Protein AF-A0A6V7LSP2-F1 (afdb_monomer_lite)

Sequence (225 aa):
YGQERATLITKLYNNHRQPIDVILLENIPWYLSVYLHTMKIEQNGHEIEPLTVRYSPGRERLSPYYLELILRLPANSVTKFSIEMDYLFLKWQEYPPDANHGFYMGPATITAMLPIARNYTGLPIDGSTITSSFNASRNGYLVQMRTETILISLPTPDFSMPYNVICLACTAVALAFGPLHNISTKRLVLKHIKEDWRERFVSAIKKTIFRQKDAVEKKEEEKVD

Organism: NCBI:txid1563983

Secondary structure (DSSP, 8-state):
----EEEEEEEEEE-SSS-EEEEEEEEE-TTEEE-GGG-EEEETTEE---SEEEEE--BTTTB-EEEEEEEEE-TTEEEEEEEEEEEPPPPGGGS-S-GGG-EEEPPPEEEEEES--TT--S--TT--SGGGGTT---S-EEEEEE-PPEEE------SHHHHHHHHHHHHHHHHHHHHHHHHHHS---------THHHHHHHHHHHHHHHHHHHHHHHHHTT--

InterPro domains:
  IPR007245 GPI transamidase component PIG-T [PF04113] (1-198)
  IPR007245 GPI transamidase component PIG-T [PTHR12959] (1-220)

Radius of gyration: 43.53 Å; chains: 1; bounding box: 109×60×112 Å

Foldseek 3Di:
DDCQKDKDKDKDFAQAQAKWKKKKKFFAALQKAWDPVQKFKDKPRDTDDFPDWDWDPADVVPGTIIIITTHTGGHRIMIMIMTMIGGHDDDPVPADPDLQQADKGFWIKMKTWDQFPDPDDDAAPPGDDSVCSPRVHDRTDIDIDTDDIDGDRHPDDPPVVVVVVVVVVVVVCVVVVVVVVCVVPDDDDDDPDPPPVVVVVVVVVVVVVVVVVVVVVVVVVVVPD

Structure (mmCIF, N/CA/C/O backbone):
data_AF-A0A6V7LSP2-F1
#
_entry.id   AF-A0A6V7LSP2-F1
#
loop_
_atom_site.group_PDB
_atom_site.id
_atom_site.type_symbol
_atom_site.label_atom_id
_atom_site.label_alt_id
_atom_site.label_comp_id
_atom_site.label_asym_id
_atom_site.label_entity_id
_atom_site.label_seq_id
_atom_site.pdbx_PDB_ins_code
_atom_site.Cartn_x
_atom_site.Cartn_y
_atom_site.Cartn_z
_atom_site.occupancy
_atom_site.B_iso_or_equiv
_atom_site.auth_seq_id
_atom_site.auth_comp_id
_atom_site.auth_asym_id
_atom_site.auth_atom_id
_atom_site.pdbx_PDB_model_num
ATOM 1 N N . TYR A 1 1 ? 20.298 9.417 2.413 1.00 39.69 1 TYR A N 1
ATOM 2 C CA . TYR A 1 1 ? 19.363 8.685 3.284 1.00 39.69 1 TYR A CA 1
ATOM 3 C C . TYR A 1 1 ? 18.055 8.539 2.526 1.00 39.69 1 TYR A C 1
ATOM 5 O O . TYR A 1 1 ? 17.230 9.439 2.574 1.00 39.69 1 TYR A O 1
ATOM 13 N N . GLY A 1 2 ? 17.949 7.494 1.699 1.00 48.94 2 GLY A N 1
ATOM 14 C CA . GLY A 1 2 ? 16.754 7.220 0.899 1.00 48.94 2 GLY A CA 1
ATOM 15 C C . GLY A 1 2 ? 15.696 6.556 1.771 1.00 48.94 2 GLY A C 1
ATOM 16 O O . GLY A 1 2 ? 16.014 5.654 2.543 1.00 48.94 2 GLY A O 1
ATOM 17 N N . GLN A 1 3 ? 14.462 7.039 1.699 1.00 57.22 3 GLN A N 1
ATOM 18 C CA . GLN A 1 3 ? 13.328 6.488 2.435 1.00 57.22 3 GLN A CA 1
ATOM 19 C C . GLN A 1 3 ? 12.856 5.210 1.716 1.00 57.22 3 GLN A C 1
ATOM 21 O O . GLN A 1 3 ? 11.865 5.220 0.998 1.00 57.22 3 GLN A O 1
ATOM 26 N N . GLU A 1 4 ? 13.631 4.127 1.831 1.00 64.69 4 GLU A N 1
ATOM 27 C CA . GLU A 1 4 ? 13.313 2.830 1.202 1.00 64.69 4 GLU A CA 1
ATOM 28 C C . GLU A 1 4 ? 12.155 2.110 1.905 1.00 64.69 4 GLU A C 1
ATOM 30 O O . GLU A 1 4 ? 11.459 1.314 1.278 1.00 64.69 4 GLU A O 1
ATOM 35 N N . ARG A 1 5 ? 11.923 2.433 3.186 1.00 78.81 5 ARG A N 1
ATOM 36 C CA . ARG A 1 5 ? 10.893 1.820 4.029 1.00 78.81 5 ARG A CA 1
ATOM 37 C C . ARG A 1 5 ? 9.798 2.809 4.394 1.00 78.81 5 ARG A C 1
ATOM 39 O O . ARG A 1 5 ? 10.073 3.926 4.842 1.00 78.81 5 ARG A O 1
ATOM 46 N N . ALA A 1 6 ? 8.562 2.357 4.261 1.00 87.62 6 ALA A N 1
ATOM 47 C CA . ALA A 1 6 ? 7.351 3.030 4.690 1.00 87.62 6 ALA A CA 1
ATOM 48 C C . ALA A 1 6 ? 6.617 2.185 5.738 1.00 87.62 6 ALA A C 1
ATOM 50 O O . ALA A 1 6 ? 6.805 0.975 5.849 1.00 87.62 6 ALA A O 1
ATOM 51 N N . THR A 1 7 ? 5.756 2.820 6.524 1.00 91.62 7 THR A N 1
ATOM 52 C CA . THR A 1 7 ? 4.901 2.121 7.487 1.00 91.62 7 THR A CA 1
ATOM 53 C C . THR A 1 7 ? 3.481 2.622 7.313 1.00 91.62 7 THR A C 1
ATOM 55 O O . THR A 1 7 ? 3.228 3.818 7.451 1.00 91.62 7 THR A O 1
ATOM 58 N N . LEU A 1 8 ? 2.551 1.715 7.024 1.00 93.00 8 LEU A N 1
ATOM 59 C CA . LEU A 1 8 ? 1.127 2.027 7.038 1.00 93.00 8 LEU A CA 1
ATOM 60 C C . LEU A 1 8 ? 0.630 1.936 8.475 1.00 93.00 8 LEU A C 1
ATOM 62 O O . LEU A 1 8 ? 0.911 0.953 9.161 1.00 93.00 8 LEU A O 1
ATOM 66 N N . ILE A 1 9 ? -0.098 2.955 8.926 1.00 94.25 9 ILE A N 1
ATOM 67 C CA . ILE A 1 9 ? -0.634 3.027 10.284 1.00 94.25 9 ILE A CA 1
ATOM 68 C C . ILE A 1 9 ? -2.115 3.385 10.211 1.00 94.25 9 ILE A C 1
ATOM 70 O O . ILE A 1 9 ? -2.467 4.461 9.734 1.00 94.25 9 ILE A O 1
ATOM 74 N N . THR A 1 10 ? -2.963 2.534 10.783 1.00 94.25 10 THR A N 1
ATOM 75 C CA . THR A 1 10 ? -4.409 2.762 10.887 1.00 94.25 10 THR A CA 1
ATOM 76 C C . THR A 1 10 ? -4.799 2.790 12.364 1.00 94.25 10 THR A C 1
ATOM 78 O O . THR A 1 10 ? -4.555 1.835 13.101 1.00 94.25 10 THR A O 1
ATOM 81 N N . LYS A 1 11 ? -5.390 3.897 12.832 1.00 94.69 11 LYS A N 1
ATOM 82 C CA . LYS A 1 11 ? -5.854 4.053 14.222 1.00 94.69 11 LYS A CA 1
ATOM 83 C C . LYS A 1 11 ? -7.374 3.987 14.287 1.00 94.69 11 LYS A C 1
ATOM 85 O O . LYS A 1 11 ? -8.063 4.790 13.667 1.00 94.69 11 LYS A O 1
ATOM 90 N N . LEU A 1 12 ? -7.882 3.050 15.075 1.00 94.31 12 LEU A N 1
ATOM 91 C CA . LEU A 1 12 ? -9.301 2.818 15.297 1.00 94.31 12 LEU A CA 1
ATOM 92 C C . LEU A 1 12 ? -9.670 3.263 16.710 1.00 94.31 12 LEU A C 1
ATOM 94 O O . LEU A 1 12 ? -9.063 2.824 17.687 1.00 94.31 12 LEU A O 1
ATOM 98 N N . TYR A 1 13 ? -10.677 4.125 16.808 1.00 94.12 13 TYR A N 1
ATOM 99 C CA . TYR A 1 13 ? -11.147 4.696 18.066 1.00 94.12 13 TYR A CA 1
ATOM 100 C C . TYR A 1 13 ? -12.510 4.105 18.409 1.00 94.12 13 TYR A C 1
ATOM 102 O O . TYR A 1 13 ? -13.485 4.339 17.694 1.00 94.12 13 TYR A O 1
ATOM 110 N N . ASN A 1 14 ? -12.593 3.365 19.513 1.00 93.12 14 ASN A N 1
ATOM 111 C CA . ASN A 1 14 ? -13.867 2.917 20.058 1.00 93.12 14 ASN A CA 1
ATOM 112 C C . ASN A 1 14 ? -14.257 3.793 21.253 1.00 93.12 14 ASN A C 1
ATOM 114 O O . ASN A 1 14 ? -13.873 3.511 22.382 1.00 93.12 14 ASN A O 1
ATOM 118 N N . ASN A 1 15 ? -15.066 4.825 21.008 1.00 91.50 15 ASN A N 1
ATOM 119 C CA . ASN A 1 15 ? -15.621 5.694 22.057 1.00 91.50 15 ASN A CA 1
ATOM 120 C C . ASN A 1 15 ? -16.912 5.130 22.689 1.00 91.50 15 ASN A C 1
ATOM 122 O O . ASN A 1 15 ? -17.615 5.829 23.420 1.00 91.50 15 ASN A O 1
ATOM 126 N N . HIS A 1 16 ? -17.282 3.890 22.362 1.00 89.50 16 HIS A N 1
ATOM 127 C CA . HIS A 1 16 ? -18.457 3.230 22.912 1.00 89.50 16 HIS A CA 1
ATOM 128 C C . HIS A 1 16 ? -18.119 2.505 24.224 1.00 89.50 16 HIS A C 1
ATOM 130 O O . HIS A 1 16 ? -16.992 2.071 24.457 1.00 89.50 16 HIS A O 1
ATOM 136 N N . ARG A 1 17 ? -19.127 2.328 25.089 1.00 91.31 17 ARG A N 1
ATOM 137 C CA . ARG A 1 17 ? -18.982 1.681 26.409 1.00 91.31 17 ARG A CA 1
ATOM 138 C C . ARG A 1 17 ? -18.913 0.152 26.359 1.00 91.31 17 ARG A C 1
ATOM 140 O O . ARG A 1 17 ? -18.760 -0.480 27.397 1.00 91.31 17 ARG A O 1
ATOM 147 N N . GLN A 1 18 ? -19.053 -0.439 25.178 1.00 91.88 18 GLN A N 1
ATOM 148 C CA . GLN A 1 18 ? -18.987 -1.884 24.959 1.00 91.88 18 GLN A CA 1
ATOM 149 C C . GLN A 1 18 ? -17.926 -2.202 23.905 1.00 91.88 18 GLN A C 1
ATOM 151 O O . GLN A 1 18 ? -17.666 -1.350 23.044 1.00 91.88 18 GLN A O 1
ATOM 156 N N . PRO A 1 19 ? -17.331 -3.406 23.953 1.00 93.19 19 PRO A N 1
ATOM 157 C CA . PRO A 1 19 ? -16.438 -3.855 22.901 1.00 93.19 19 PRO A CA 1
ATOM 158 C C . PRO A 1 19 ? -17.185 -3.974 21.569 1.00 93.19 19 PRO A C 1
ATOM 160 O O . PRO A 1 19 ? -18.355 -4.360 21.541 1.00 93.19 19 PRO A O 1
ATOM 163 N N . ILE A 1 20 ? -16.507 -3.630 20.477 1.00 92.69 20 ILE A N 1
ATOM 164 C CA . ILE A 1 20 ? -17.040 -3.718 19.116 1.00 92.69 20 ILE A CA 1
ATOM 165 C C . ILE A 1 20 ? -16.064 -4.538 18.283 1.00 92.69 20 ILE A C 1
ATOM 167 O O . ILE A 1 20 ? -14.877 -4.216 18.221 1.00 92.69 20 ILE A O 1
ATOM 171 N N . ASP A 1 21 ? -16.575 -5.577 17.635 1.00 94.62 21 ASP A N 1
ATOM 172 C CA . ASP A 1 21 ? -15.807 -6.351 16.668 1.00 94.62 21 ASP A CA 1
ATOM 173 C C . ASP A 1 21 ? -15.887 -5.650 15.305 1.00 94.62 21 ASP A C 1
ATOM 175 O O . ASP A 1 21 ? -16.971 -5.296 14.826 1.00 94.62 21 ASP A O 1
ATOM 179 N N . VAL A 1 22 ? -14.726 -5.407 14.702 1.00 95.69 22 VAL A N 1
ATOM 180 C CA . VAL A 1 22 ? -14.590 -4.705 13.424 1.00 95.69 22 VAL A CA 1
ATOM 181 C C . VAL A 1 22 ? -13.756 -5.526 12.453 1.00 95.69 22 VAL A C 1
ATOM 183 O O . VAL A 1 22 ? -12.814 -6.213 12.840 1.00 95.69 22 VAL A O 1
ATOM 186 N N . ILE A 1 23 ? -14.097 -5.422 11.177 1.00 97.31 23 ILE A N 1
ATOM 187 C CA . ILE A 1 23 ? -13.352 -5.993 10.064 1.00 97.31 23 ILE A CA 1
ATOM 188 C C . ILE A 1 23 ? -12.581 -4.850 9.411 1.00 97.31 23 ILE A C 1
ATOM 190 O O . ILE A 1 23 ? -13.189 -3.914 8.889 1.00 97.31 23 ILE A O 1
ATOM 194 N N . LEU A 1 24 ? -11.256 -4.920 9.458 1.00 96.94 24 LEU A N 1
ATOM 195 C CA . LEU A 1 24 ? -10.349 -4.017 8.762 1.00 96.94 24 LEU A CA 1
ATOM 196 C C . LEU A 1 24 ? -9.862 -4.708 7.488 1.00 96.94 24 LEU A C 1
ATOM 198 O O . LEU A 1 24 ? -9.173 -5.721 7.558 1.00 96.94 24 LEU A O 1
ATOM 202 N N . LEU A 1 25 ? -10.228 -4.156 6.335 1.00 97.12 25 LEU A N 1
ATOM 203 C CA . LEU A 1 25 ? -9.797 -4.615 5.021 1.00 97.12 25 LEU A CA 1
ATOM 204 C C . LEU A 1 25 ? -8.859 -3.579 4.398 1.00 97.12 25 LEU A C 1
ATOM 206 O O . LEU A 1 25 ? -9.282 -2.474 4.058 1.00 97.12 25 LEU A O 1
ATOM 210 N N . GLU A 1 26 ? -7.611 -3.974 4.193 1.00 95.19 26 GLU A N 1
ATOM 211 C CA . GLU A 1 26 ? -6.585 -3.213 3.490 1.00 95.19 26 GLU A CA 1
ATOM 212 C C . GLU A 1 26 ? -6.389 -3.798 2.085 1.00 95.19 26 GLU A C 1
ATOM 214 O O . GLU A 1 26 ? -6.165 -5.001 1.914 1.00 95.19 26 GLU A O 1
ATOM 219 N N . ASN A 1 27 ? -6.482 -2.938 1.069 1.00 93.62 27 ASN A N 1
ATOM 220 C CA . ASN A 1 27 ? -6.225 -3.286 -0.328 1.00 93.62 27 ASN A CA 1
ATOM 221 C C . ASN A 1 27 ? -4.969 -2.550 -0.799 1.00 93.62 27 ASN A C 1
ATOM 223 O O . ASN A 1 27 ? -5.032 -1.389 -1.210 1.00 93.62 27 ASN A O 1
ATOM 227 N N . ILE A 1 28 ? -3.826 -3.221 -0.699 1.00 94.62 28 ILE A N 1
ATOM 228 C CA . ILE A 1 28 ? -2.514 -2.602 -0.862 1.00 94.62 28 ILE A CA 1
ATOM 229 C C . ILE A 1 28 ? -2.008 -2.886 -2.284 1.00 94.62 28 ILE A C 1
ATOM 231 O O . ILE A 1 28 ? -1.909 -4.053 -2.673 1.00 94.62 28 ILE A O 1
ATOM 235 N N . PRO A 1 29 ? -1.696 -1.861 -3.097 1.00 94.25 29 PRO A N 1
ATOM 236 C CA . PRO A 1 29 ? -1.216 -2.058 -4.461 1.00 94.25 29 PRO A CA 1
ATOM 237 C C . PRO A 1 29 ? 0.033 -2.943 -4.552 1.00 94.25 29 PRO A C 1
ATOM 239 O O . PRO A 1 29 ? 0.890 -2.922 -3.677 1.00 94.25 29 PRO A O 1
ATOM 242 N N . TRP A 1 30 ? 0.170 -3.682 -5.656 1.00 93.19 30 TRP A N 1
ATOM 243 C CA . TRP A 1 30 ? 1.256 -4.653 -5.856 1.00 93.19 30 TRP A CA 1
ATOM 244 C C . TRP A 1 30 ? 2.664 -4.039 -5.854 1.00 93.19 30 TRP A C 1
ATOM 246 O O . TRP A 1 30 ? 3.631 -4.762 -5.652 1.00 93.19 30 TRP A O 1
ATOM 256 N N . TYR A 1 31 ? 2.788 -2.733 -6.108 1.00 91.81 31 TYR A N 1
ATOM 257 C CA . TYR A 1 31 ? 4.064 -2.009 -6.110 1.00 91.81 31 TYR A CA 1
ATOM 258 C C . TYR A 1 31 ? 4.523 -1.581 -4.706 1.00 91.81 31 TYR A C 1
ATOM 260 O O . TYR A 1 31 ? 5.571 -0.952 -4.563 1.00 91.81 31 TYR A O 1
ATOM 268 N N . LEU A 1 32 ? 3.753 -1.919 -3.671 1.00 92.62 32 LEU A N 1
ATOM 269 C CA . LEU A 1 32 ? 4.147 -1.809 -2.273 1.00 92.62 32 LEU A CA 1
ATOM 270 C C . LEU A 1 32 ? 4.332 -3.228 -1.743 1.00 92.62 32 LEU A C 1
ATOM 272 O O . LEU A 1 32 ? 3.364 -3.974 -1.604 1.00 92.62 32 LEU A O 1
ATOM 276 N N . SER A 1 33 ? 5.575 -3.617 -1.483 1.00 91.38 33 SER A N 1
ATOM 277 C CA . SER A 1 33 ? 5.867 -4.930 -0.916 1.00 91.38 33 SER A CA 1
ATOM 278 C C . SER A 1 33 ? 5.563 -4.904 0.574 1.00 91.38 33 SER A C 1
ATOM 280 O O . SER A 1 33 ? 6.143 -4.106 1.304 1.00 91.38 33 SER A O 1
ATOM 282 N N . VAL A 1 34 ? 4.651 -5.761 1.024 1.00 92.56 34 VAL A N 1
ATOM 283 C CA . VAL A 1 34 ? 4.187 -5.804 2.414 1.00 92.56 34 VAL A CA 1
ATOM 284 C C . VAL A 1 34 ? 4.744 -7.036 3.113 1.00 92.56 34 VAL A C 1
ATOM 286 O O . VAL A 1 34 ? 4.678 -8.147 2.581 1.00 92.56 34 VAL A O 1
ATOM 289 N N . TYR A 1 35 ? 5.221 -6.865 4.344 1.00 90.81 35 TYR A N 1
ATOM 290 C CA . TYR A 1 35 ? 5.737 -7.964 5.152 1.00 90.81 35 TYR A CA 1
ATOM 291 C C . TYR A 1 35 ? 4.776 -8.314 6.283 1.00 90.81 35 TYR A C 1
ATOM 293 O O . TYR A 1 35 ? 4.720 -7.634 7.298 1.00 90.81 35 TYR A O 1
ATOM 301 N N . LEU A 1 36 ? 4.043 -9.423 6.161 1.00 92.38 36 LEU A N 1
ATOM 302 C CA . LEU A 1 36 ? 3.055 -9.800 7.183 1.00 92.38 36 LEU A CA 1
ATOM 303 C C . LEU A 1 36 ? 3.673 -9.986 8.585 1.00 92.38 36 LEU A C 1
ATOM 305 O O . LEU A 1 36 ? 3.013 -9.724 9.581 1.00 92.38 36 LEU A O 1
ATOM 309 N N . HIS A 1 37 ? 4.947 -10.380 8.671 1.00 92.94 37 HIS A N 1
ATOM 310 C CA . HIS A 1 37 ? 5.657 -10.553 9.944 1.00 92.94 37 HIS A CA 1
ATOM 311 C C . HIS A 1 37 ? 5.974 -9.234 10.673 1.00 92.94 37 HIS A C 1
ATOM 313 O O . HIS A 1 37 ? 6.331 -9.272 11.846 1.00 92.94 37 HIS A O 1
ATOM 319 N N . THR A 1 38 ? 5.880 -8.082 9.999 1.00 94.12 38 THR A N 1
ATOM 320 C CA . THR A 1 38 ? 6.065 -6.758 10.620 1.00 94.12 38 THR A CA 1
ATOM 321 C C . THR A 1 38 ? 4.744 -6.158 11.098 1.00 94.12 38 THR A C 1
ATOM 323 O O . THR A 1 38 ? 4.733 -5.065 11.665 1.00 94.12 38 THR A O 1
ATOM 326 N N . MET A 1 39 ? 3.629 -6.866 10.883 1.00 95.00 39 MET A N 1
ATOM 327 C CA . MET A 1 39 ? 2.318 -6.466 11.364 1.00 95.00 39 MET A CA 1
ATOM 328 C C . MET A 1 39 ? 2.304 -6.432 12.892 1.00 95.00 39 MET A C 1
ATOM 330 O O . MET A 1 39 ? 2.555 -7.443 13.541 1.00 95.00 39 MET A O 1
ATOM 334 N N . LYS A 1 40 ? 1.935 -5.281 13.448 1.00 95.38 40 LYS A N 1
ATOM 335 C CA . LYS A 1 40 ? 1.737 -5.076 14.884 1.00 95.38 40 LYS A CA 1
ATOM 336 C C . LYS A 1 40 ? 0.389 -4.434 15.125 1.00 95.38 40 LYS A C 1
ATOM 338 O O . LYS A 1 40 ? 0.009 -3.495 14.418 1.00 95.38 40 LYS A O 1
ATOM 343 N N . ILE A 1 41 ? -0.323 -4.926 16.129 1.00 96.06 41 ILE A N 1
ATOM 344 C CA . ILE A 1 41 ? -1.584 -4.342 16.572 1.00 96.06 41 ILE A CA 1
ATOM 345 C C . ILE A 1 41 ? -1.421 -3.983 18.043 1.00 96.06 41 ILE A C 1
ATOM 347 O O . ILE A 1 41 ? -1.259 -4.848 18.893 1.00 96.06 41 ILE A O 1
ATOM 351 N N . GLU A 1 42 ? -1.451 -2.691 18.339 1.00 95.56 42 GLU A N 1
ATOM 352 C CA . GLU A 1 42 ? -1.253 -2.153 19.680 1.00 95.56 42 GLU A CA 1
ATOM 353 C C . GLU A 1 42 ? -2.577 -1.602 20.222 1.00 95.56 42 GLU A C 1
ATOM 355 O O . GLU A 1 42 ? -3.256 -0.812 19.566 1.00 95.56 42 GLU A O 1
ATOM 360 N N . GLN A 1 43 ? -2.930 -1.966 21.449 1.00 91.75 43 GLN A N 1
ATOM 361 C CA . GLN A 1 43 ? -4.041 -1.411 22.216 1.00 91.75 43 GLN A CA 1
ATOM 362 C C . GLN A 1 43 ? -3.512 -0.787 23.498 1.00 91.75 43 GLN A C 1
ATOM 364 O O . GLN A 1 43 ? -2.969 -1.482 24.351 1.00 91.75 43 GLN A O 1
ATOM 369 N N . ASN A 1 44 ? -3.665 0.532 23.649 1.00 84.56 44 ASN A N 1
ATOM 370 C CA . ASN A 1 44 ? -3.208 1.276 24.833 1.00 84.56 44 ASN A CA 1
ATOM 371 C C . ASN A 1 44 ? -1.754 0.950 25.267 1.00 84.56 44 ASN A C 1
ATOM 373 O O . ASN A 1 44 ? -1.439 0.990 26.452 1.00 84.56 44 ASN A O 1
ATOM 377 N N . GLY A 1 45 ? -0.870 0.627 24.313 1.00 84.31 45 GLY A N 1
ATOM 378 C CA . GLY A 1 45 ? 0.535 0.273 24.564 1.00 84.31 45 GLY A CA 1
ATOM 379 C C . GLY A 1 45 ? 0.826 -1.224 24.732 1.00 84.31 45 GLY A C 1
ATOM 380 O O . GLY A 1 45 ? 1.990 -1.590 24.864 1.00 84.31 45 GLY A O 1
ATOM 381 N N . HIS A 1 46 ? -0.190 -2.088 24.689 1.00 90.31 46 HIS A N 1
ATOM 382 C CA . HIS A 1 46 ? -0.034 -3.543 24.707 1.00 90.31 46 HIS A CA 1
ATOM 383 C C . HIS A 1 46 ? -0.271 -4.139 23.323 1.00 90.31 46 HIS A C 1
ATOM 385 O O . HIS A 1 46 ? -1.227 -3.772 22.645 1.00 90.31 46 HIS A O 1
ATOM 391 N N . GLU A 1 47 ? 0.580 -5.069 22.908 1.00 93.00 47 GLU A N 1
ATOM 392 C CA . GLU A 1 47 ? 0.389 -5.804 21.661 1.00 93.00 47 GLU A CA 1
ATOM 393 C C . GLU A 1 47 ? -0.730 -6.839 21.822 1.00 93.00 47 GLU A C 1
ATOM 395 O O . GLU A 1 47 ? -0.812 -7.529 22.841 1.00 93.00 47 GLU A O 1
ATOM 400 N N . ILE A 1 48 ? -1.617 -6.908 20.833 1.00 93.25 48 ILE A N 1
ATOM 401 C CA . ILE A 1 48 ? -2.751 -7.826 20.808 1.00 93.25 48 ILE A CA 1
ATOM 402 C C . ILE A 1 48 ? -2.779 -8.616 19.507 1.00 93.25 48 ILE A C 1
ATOM 404 O O . ILE A 1 48 ? -2.402 -8.127 18.442 1.00 93.25 48 ILE A O 1
ATOM 408 N N . GLU A 1 49 ? -3.299 -9.835 19.587 1.00 93.50 49 GLU A N 1
ATOM 409 C CA . GLU A 1 49 ? -3.520 -10.660 18.409 1.00 93.50 49 GLU A CA 1
ATOM 410 C C . GLU A 1 49 ? -4.916 -10.408 17.814 1.00 93.50 49 GLU A C 1
ATOM 412 O O . GLU A 1 49 ? -5.894 -10.216 18.549 1.00 93.50 49 GLU A O 1
ATOM 417 N N . PRO A 1 50 ? -5.040 -10.396 16.476 1.00 94.88 50 PRO A N 1
ATOM 418 C CA . PRO A 1 50 ? -6.331 -10.311 15.808 1.00 94.88 50 PRO A CA 1
ATOM 419 C C . PRO A 1 50 ? -7.118 -11.614 16.002 1.00 94.88 50 PRO A C 1
ATOM 421 O O . PRO A 1 50 ? -6.548 -12.698 16.082 1.00 94.88 50 PRO A O 1
ATOM 424 N N . LEU A 1 51 ? -8.451 -11.530 15.999 1.00 95.00 51 LEU A N 1
ATOM 425 C CA . LEU A 1 51 ? -9.318 -12.710 16.109 1.00 95.00 51 LEU A CA 1
ATOM 426 C C . LEU A 1 51 ? -9.186 -13.632 14.894 1.00 95.00 51 LEU A C 1
ATOM 428 O O . LEU A 1 51 ? -9.326 -14.848 14.993 1.00 95.00 51 LEU A O 1
ATOM 432 N N . THR A 1 52 ? -8.989 -13.051 13.714 1.00 96.19 52 THR A N 1
ATOM 433 C CA . THR A 1 52 ? -8.810 -13.781 12.459 1.00 96.19 52 THR A CA 1
ATOM 434 C C . THR A 1 52 ? -8.013 -12.916 11.500 1.00 96.19 52 THR A C 1
ATOM 436 O O . THR A 1 52 ? -8.219 -11.703 11.430 1.00 96.19 52 THR A O 1
ATOM 439 N N . VAL A 1 53 ? -7.130 -13.563 10.744 1.00 96.56 53 VAL A N 1
ATOM 440 C CA . VAL A 1 53 ? -6.356 -12.954 9.665 1.00 96.56 53 VAL A CA 1
ATOM 441 C C . VAL A 1 53 ? -6.645 -13.717 8.390 1.00 96.56 53 VAL A C 1
ATOM 443 O O . VAL A 1 53 ? -6.470 -14.934 8.331 1.00 96.56 53 VAL A O 1
ATOM 446 N N . ARG A 1 54 ? -7.048 -12.998 7.350 1.00 96.69 54 ARG A N 1
ATOM 447 C CA . ARG A 1 54 ? -7.111 -13.521 5.994 1.00 96.69 54 ARG A CA 1
ATOM 448 C C . ARG A 1 54 ? -6.215 -12.671 5.116 1.00 96.69 54 ARG A C 1
ATOM 450 O O . ARG A 1 54 ? -6.420 -11.474 4.955 1.00 96.69 54 ARG A O 1
ATOM 457 N N . TYR A 1 55 ? -5.219 -13.320 4.537 1.00 95.38 55 TYR A N 1
ATOM 458 C CA . TYR A 1 55 ? -4.236 -12.677 3.687 1.00 95.38 55 TYR A CA 1
ATOM 459 C C . TYR A 1 55 ? -4.227 -13.347 2.317 1.00 95.38 55 TYR A C 1
ATOM 461 O O . TYR A 1 55 ? -4.111 -14.569 2.216 1.00 95.38 55 TYR A O 1
ATOM 469 N N . SER A 1 56 ? -4.346 -12.543 1.265 1.00 94.94 56 SER A N 1
ATOM 470 C CA . SER A 1 56 ? -4.059 -12.956 -0.103 1.00 94.94 56 SER A CA 1
ATOM 471 C C . SER A 1 56 ? -2.842 -12.175 -0.588 1.00 94.94 56 SER A C 1
ATOM 473 O O . SER A 1 56 ? -2.915 -10.944 -0.672 1.00 94.94 56 SER A O 1
ATOM 475 N N . PRO A 1 57 ? -1.739 -12.855 -0.936 1.00 94.00 57 PRO A N 1
ATOM 476 C CA . PRO A 1 57 ? -0.553 -12.179 -1.428 1.00 94.00 57 PRO A CA 1
ATOM 477 C C . PRO A 1 57 ? -0.835 -11.482 -2.760 1.00 94.00 57 PRO A C 1
ATOM 479 O O . PRO A 1 57 ? -1.540 -12.007 -3.629 1.00 94.00 57 PRO A O 1
ATOM 482 N N . GLY A 1 58 ? -0.251 -10.297 -2.911 1.00 91.12 58 GLY A N 1
ATOM 483 C CA . GLY A 1 58 ? -0.208 -9.579 -4.171 1.00 91.12 58 GLY A CA 1
ATOM 484 C C . GLY A 1 58 ? 0.672 -10.305 -5.180 1.00 91.12 58 GLY A C 1
ATOM 485 O O . GLY A 1 58 ? 1.600 -11.036 -4.830 1.00 91.12 58 GLY A O 1
ATOM 486 N N . ARG A 1 59 ? 0.364 -10.104 -6.457 1.00 93.12 59 ARG A N 1
ATOM 487 C CA . ARG A 1 59 ? 1.182 -10.559 -7.578 1.00 93.12 59 ARG A CA 1
ATOM 488 C C . ARG A 1 59 ? 1.566 -9.344 -8.391 1.00 93.12 59 ARG A C 1
ATOM 490 O O . ARG A 1 59 ? 0.700 -8.582 -8.822 1.00 93.12 59 ARG A O 1
ATOM 497 N N . GLU A 1 60 ? 2.862 -9.188 -8.603 1.00 91.06 60 GLU A N 1
ATOM 498 C CA . GLU A 1 60 ? 3.439 -8.077 -9.343 1.00 91.06 60 GLU A CA 1
ATOM 499 C C . GLU A 1 60 ? 2.722 -7.883 -10.695 1.00 91.06 60 GLU A C 1
ATOM 501 O O . GLU A 1 60 ? 2.594 -8.824 -11.478 1.00 91.06 60 GLU A O 1
ATOM 506 N N . ARG A 1 61 ? 2.202 -6.670 -10.944 1.00 90.44 61 ARG A N 1
ATOM 507 C CA . ARG A 1 61 ? 1.423 -6.273 -12.143 1.00 90.44 61 ARG A CA 1
ATOM 508 C C . ARG A 1 61 ? 0.131 -7.054 -12.413 1.00 90.44 61 ARG A C 1
ATOM 510 O O . ARG A 1 61 ? -0.493 -6.832 -13.446 1.00 90.44 61 ARG A O 1
ATOM 517 N N . LEU A 1 62 ? -0.294 -7.937 -11.511 1.00 93.00 62 LEU A N 1
ATOM 518 C CA . LEU A 1 62 ? -1.474 -8.787 -11.699 1.00 93.00 62 LEU A CA 1
ATOM 519 C C . LEU A 1 62 ? -2.559 -8.514 -10.661 1.00 93.00 62 LEU A C 1
ATOM 521 O O . LEU A 1 62 ? -3.720 -8.343 -11.022 1.00 93.00 62 LEU A O 1
ATOM 525 N N . SER A 1 63 ? -2.206 -8.497 -9.375 1.00 92.50 63 SER A N 1
ATOM 526 C CA . SER A 1 63 ? -3.186 -8.335 -8.300 1.00 92.50 63 SER A CA 1
ATOM 527 C C . SER A 1 63 ? -2.595 -7.630 -7.080 1.00 92.50 63 SER A C 1
ATOM 529 O O . SER A 1 63 ? -1.449 -7.908 -6.724 1.00 92.50 63 SER A O 1
ATOM 531 N N . PRO A 1 64 ? -3.364 -6.762 -6.404 1.00 95.00 64 PRO A N 1
ATOM 532 C CA . PRO A 1 64 ? -2.948 -6.160 -5.142 1.00 95.00 64 PRO A CA 1
ATOM 533 C C . PRO A 1 64 ? -2.904 -7.196 -4.009 1.00 95.00 64 PRO A C 1
ATOM 535 O O . PRO A 1 64 ? -3.413 -8.313 -4.141 1.00 95.00 64 PRO A O 1
ATOM 538 N N . TYR A 1 65 ? -2.290 -6.812 -2.895 1.00 95.00 65 TYR A N 1
ATOM 539 C CA . TYR A 1 65 ? -2.361 -7.537 -1.634 1.00 95.00 65 TYR A CA 1
ATOM 540 C C . TYR A 1 65 ? -3.710 -7.265 -0.968 1.00 95.00 65 TYR A C 1
ATOM 542 O O . TYR A 1 65 ? -4.113 -6.110 -0.821 1.00 95.00 65 TYR A O 1
ATOM 550 N N . TYR A 1 66 ? -4.376 -8.325 -0.516 1.00 95.56 66 TYR A N 1
ATOM 551 C CA . TYR A 1 66 ? -5.577 -8.211 0.306 1.00 95.56 66 TYR A CA 1
ATOM 552 C C . TYR A 1 66 ? -5.268 -8.684 1.717 1.00 95.56 66 TYR A C 1
ATOM 554 O O . TYR A 1 66 ? -4.891 -9.840 1.915 1.00 95.56 66 TYR A O 1
ATOM 562 N N . LEU A 1 67 ? -5.457 -7.798 2.689 1.00 96.06 67 LEU A N 1
ATOM 563 C CA . LEU A 1 67 ? -5.309 -8.104 4.103 1.00 96.06 67 LEU A CA 1
ATOM 564 C C . LEU A 1 67 ? -6.618 -7.780 4.818 1.00 96.06 67 LEU A C 1
ATOM 566 O O . LEU A 1 67 ? -7.035 -6.630 4.877 1.00 96.06 67 LEU A O 1
ATOM 570 N N . GLU A 1 68 ? -7.266 -8.806 5.350 1.00 97.31 68 GLU A N 1
ATOM 571 C CA . GLU A 1 68 ? -8.512 -8.708 6.098 1.00 97.31 68 GLU A CA 1
ATOM 572 C C . GLU A 1 68 ? -8.270 -9.186 7.533 1.00 97.31 68 GLU A C 1
ATOM 574 O O . GLU A 1 68 ? -7.796 -10.300 7.769 1.00 97.31 68 GLU A O 1
ATOM 579 N N . LEU A 1 69 ? -8.568 -8.317 8.494 1.00 96.75 69 LEU A N 1
ATOM 580 C CA . LEU A 1 69 ? -8.331 -8.527 9.916 1.00 96.75 69 LEU A CA 1
ATOM 581 C C . LEU A 1 69 ? -9.635 -8.358 10.679 1.00 96.75 69 LEU A C 1
ATOM 583 O O . LEU A 1 69 ? -10.305 -7.336 10.544 1.00 96.75 69 LEU A O 1
ATOM 587 N N . ILE A 1 70 ? -9.964 -9.327 11.528 1.00 97.06 70 ILE A N 1
ATOM 588 C CA . ILE A 1 70 ? -11.047 -9.179 12.500 1.00 97.06 70 ILE A CA 1
ATOM 589 C C . ILE A 1 70 ? -10.427 -8.754 13.828 1.00 97.06 70 ILE A C 1
ATOM 591 O O . ILE A 1 70 ? -9.651 -9.495 14.430 1.00 97.06 70 ILE A O 1
ATOM 595 N N . LEU A 1 71 ? -10.767 -7.551 14.280 1.00 95.56 71 LEU A N 1
ATOM 596 C CA . LEU A 1 71 ? -10.233 -6.935 15.487 1.00 95.56 71 LEU A CA 1
ATOM 597 C C . LEU A 1 71 ? -11.357 -6.726 16.496 1.00 95.56 71 LEU A C 1
ATOM 599 O O . LEU A 1 71 ? -12.394 -6.151 16.171 1.00 95.56 71 LEU A O 1
ATOM 603 N N . ARG A 1 72 ? -11.131 -7.138 17.744 1.00 94.88 72 ARG A N 1
ATOM 604 C CA . ARG A 1 72 ? -11.997 -6.765 18.863 1.00 94.88 72 ARG A CA 1
ATOM 605 C C . ARG A 1 72 ? -11.490 -5.462 19.458 1.00 94.88 72 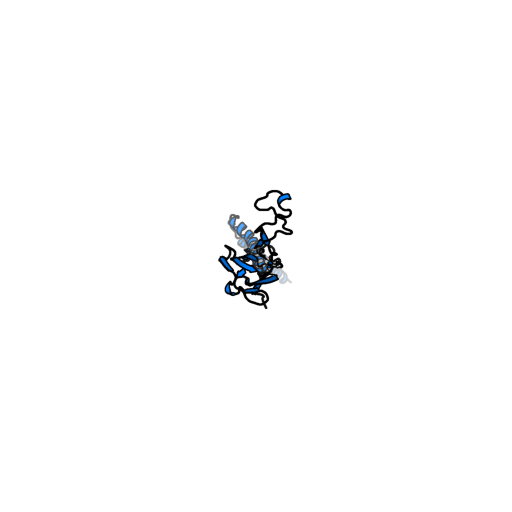ARG A C 1
ATOM 607 O O . ARG A 1 72 ? -10.409 -5.444 20.038 1.00 94.88 72 ARG A O 1
ATOM 614 N N . LEU A 1 73 ? -12.260 -4.384 19.325 1.00 94.38 73 LEU A N 1
ATOM 615 C CA . LEU A 1 73 ? -11.951 -3.081 19.914 1.00 94.38 73 LEU A CA 1
ATOM 616 C C . LEU A 1 73 ? -12.589 -2.983 21.310 1.00 94.38 73 LEU A C 1
ATOM 618 O O . LEU A 1 73 ? -13.817 -2.908 21.393 1.00 94.38 73 LEU A O 1
ATOM 622 N N . PRO A 1 74 ? -11.823 -2.947 22.415 1.00 94.12 74 PRO A N 1
ATOM 623 C CA . PRO A 1 74 ? -12.367 -2.750 23.756 1.00 94.12 74 PRO A CA 1
ATOM 624 C C . PRO A 1 74 ? -13.119 -1.425 23.903 1.00 94.12 74 PRO A C 1
ATOM 626 O O . PRO A 1 74 ? -12.906 -0.481 23.138 1.00 94.12 74 PRO A O 1
ATOM 629 N N . ALA A 1 75 ? -13.977 -1.340 24.917 1.00 93.62 75 ALA A N 1
ATOM 630 C CA . ALA A 1 75 ? -14.686 -0.110 25.249 1.00 93.62 75 ALA A CA 1
ATOM 631 C C . ALA A 1 75 ? -13.711 1.034 25.580 1.00 93.62 75 ALA A C 1
ATOM 633 O O . ALA A 1 75 ? -12.743 0.818 26.309 1.00 93.62 75 ALA A O 1
ATOM 634 N N . ASN A 1 76 ? -13.997 2.245 25.094 1.00 92.94 76 ASN A N 1
ATOM 635 C CA . ASN A 1 76 ? -13.195 3.456 25.331 1.00 92.94 76 ASN A CA 1
ATOM 636 C C . ASN A 1 76 ? -11.689 3.261 25.070 1.00 92.94 76 ASN A C 1
ATOM 638 O O . ASN A 1 76 ? -10.854 3.659 25.883 1.00 92.94 76 ASN A O 1
ATOM 642 N N . SER A 1 77 ? -11.338 2.612 23.958 1.00 93.75 77 SER A N 1
ATOM 643 C CA . SER A 1 77 ? -9.950 2.267 23.634 1.00 93.75 77 SER A CA 1
ATOM 644 C C . SER A 1 77 ? -9.536 2.725 22.238 1.00 93.75 77 SER A C 1
ATOM 646 O O . SER A 1 77 ? -10.375 2.970 21.364 1.00 93.75 77 SER A O 1
ATOM 648 N N . VAL A 1 78 ? -8.220 2.824 22.037 1.00 95.19 78 VAL A N 1
ATOM 649 C CA . VAL A 1 78 ? -7.609 3.098 20.734 1.00 95.19 78 VAL A CA 1
ATOM 650 C C . VAL A 1 78 ? -6.777 1.891 20.327 1.00 95.19 78 VAL A C 1
ATOM 652 O O . VAL A 1 78 ? -5.847 1.505 21.033 1.00 95.19 78 VAL A O 1
ATOM 655 N N . THR A 1 79 ? -7.120 1.301 19.184 1.00 95.69 79 THR A N 1
ATOM 656 C CA . THR A 1 79 ? -6.359 0.208 18.570 1.00 95.69 79 THR A CA 1
ATOM 657 C C . THR A 1 79 ? -5.577 0.759 17.389 1.00 95.69 79 THR A C 1
ATOM 659 O O . THR A 1 79 ? -6.155 1.361 16.486 1.00 95.69 79 THR A O 1
ATOM 662 N N . LYS A 1 80 ? -4.264 0.570 17.387 1.00 96.12 80 LYS A N 1
ATOM 663 C CA . LYS A 1 80 ? -3.358 0.985 16.321 1.00 96.12 80 LYS A CA 1
ATOM 664 C C . LYS A 1 80 ? -2.885 -0.256 15.577 1.00 96.12 80 LYS A C 1
ATOM 666 O O . LYS A 1 80 ? -2.173 -1.076 16.137 1.00 96.12 80 LYS A O 1
ATOM 671 N N . PHE A 1 81 ? -3.263 -0.361 14.316 1.00 95.62 81 PHE A N 1
ATOM 672 C CA . PHE A 1 81 ? -2.693 -1.303 13.366 1.00 95.62 81 PHE A CA 1
ATOM 673 C C . PHE A 1 81 ? -1.490 -0.650 12.680 1.00 95.62 81 PHE A C 1
ATOM 675 O O . PHE A 1 81 ? -1.566 0.514 12.280 1.00 95.62 81 PHE A O 1
ATOM 682 N N . SER A 1 82 ? -0.386 -1.380 12.549 1.00 95.50 82 SER A N 1
ATOM 683 C CA . SER A 1 82 ? 0.780 -0.941 11.784 1.00 95.50 82 SER A CA 1
ATOM 684 C C . SER A 1 82 ? 1.434 -2.090 11.033 1.00 95.50 82 SER A C 1
ATOM 686 O O . SER A 1 82 ? 1.534 -3.189 11.574 1.00 95.50 82 SER A O 1
ATOM 688 N N . ILE A 1 83 ? 1.904 -1.828 9.816 1.00 95.38 83 ILE A N 1
ATOM 689 C CA . ILE A 1 83 ? 2.628 -2.800 8.992 1.00 95.38 83 ILE A CA 1
ATOM 690 C C . ILE A 1 83 ? 3.686 -2.089 8.142 1.00 95.38 83 ILE A C 1
ATOM 692 O O . ILE A 1 83 ? 3.449 -0.993 7.625 1.00 95.38 83 ILE A O 1
ATOM 696 N N . GLU A 1 84 ? 4.871 -2.687 8.026 1.00 94.25 84 GLU A N 1
ATOM 697 C CA . GLU A 1 84 ? 5.971 -2.128 7.232 1.00 94.25 84 GLU A CA 1
ATOM 698 C C . GLU A 1 84 ? 5.850 -2.527 5.759 1.00 94.25 84 GLU A C 1
ATOM 700 O O . GLU A 1 84 ? 5.421 -3.638 5.425 1.00 94.25 84 GLU A O 1
ATOM 705 N N . MET A 1 85 ? 6.241 -1.600 4.886 1.00 92.56 85 MET A N 1
ATOM 706 C CA . MET A 1 85 ? 6.181 -1.737 3.437 1.00 92.56 85 MET A CA 1
ATOM 707 C C . MET A 1 85 ? 7.433 -1.175 2.779 1.00 92.56 85 MET A C 1
ATOM 709 O O . MET A 1 85 ? 7.943 -0.140 3.204 1.00 92.56 85 MET A O 1
ATOM 713 N N . ASP A 1 86 ? 7.839 -1.791 1.677 1.00 91.25 86 ASP A N 1
ATOM 714 C CA . ASP A 1 86 ? 8.912 -1.289 0.822 1.00 91.25 86 ASP A CA 1
ATOM 715 C C . ASP A 1 86 ? 8.364 -0.862 -0.540 1.00 91.25 86 ASP A C 1
ATOM 717 O O . ASP A 1 86 ? 7.417 -1.449 -1.077 1.00 91.25 86 ASP A O 1
ATOM 721 N N . TYR A 1 87 ? 8.997 0.149 -1.126 1.00 90.00 87 TYR A N 1
ATOM 722 C CA . TYR A 1 87 ? 8.674 0.608 -2.471 1.00 90.00 87 TYR A CA 1
ATOM 723 C C . TYR A 1 87 ? 9.339 -0.274 -3.527 1.00 90.00 87 TYR A C 1
ATOM 725 O O . TYR A 1 87 ? 10.556 -0.457 -3.523 1.00 90.00 87 TYR A O 1
ATOM 733 N N . LEU A 1 88 ? 8.550 -0.788 -4.471 1.00 88.50 88 LEU A N 1
ATOM 734 C CA . LEU A 1 88 ? 9.073 -1.485 -5.644 1.00 88.50 88 LEU A CA 1
ATOM 735 C C . LEU A 1 88 ? 9.347 -0.496 -6.779 1.00 88.50 88 LEU A C 1
ATOM 737 O O . LEU A 1 88 ? 8.604 0.464 -6.993 1.00 88.50 88 LEU A O 1
ATOM 741 N N . PHE A 1 89 ? 10.400 -0.766 -7.550 1.00 86.50 89 PHE A N 1
ATOM 742 C CA . PHE A 1 89 ? 10.694 0.002 -8.754 1.00 86.50 89 PHE A CA 1
ATOM 743 C C . PHE A 1 89 ? 9.699 -0.336 -9.865 1.00 86.50 89 PHE A C 1
ATOM 745 O O . PHE A 1 89 ? 9.560 -1.486 -10.294 1.00 86.50 89 PHE A O 1
ATOM 752 N N . LEU A 1 90 ? 9.026 0.697 -10.358 1.00 89.00 90 LEU A N 1
ATOM 753 C CA . LEU A 1 90 ? 8.146 0.607 -11.512 1.00 89.00 90 LEU A CA 1
ATOM 754 C C . LEU A 1 90 ? 8.942 0.769 -12.811 1.00 89.00 90 LEU A C 1
ATOM 756 O O . LEU A 1 90 ? 9.990 1.418 -12.859 1.00 89.00 90 LEU A O 1
ATOM 760 N N . LYS A 1 91 ? 8.424 0.204 -13.901 1.00 87.94 91 LYS A N 1
ATOM 761 C CA . LYS A 1 91 ? 8.942 0.483 -15.246 1.00 87.94 91 LYS A CA 1
ATOM 762 C C . LYS A 1 91 ? 8.505 1.878 -15.673 1.00 87.94 91 LYS A C 1
ATOM 764 O O . LYS A 1 91 ? 7.439 2.345 -15.290 1.00 87.94 91 LYS A O 1
ATOM 769 N N . TRP A 1 92 ? 9.271 2.506 -16.562 1.00 83.25 92 TRP A N 1
ATOM 770 C CA . TRP A 1 92 ? 8.962 3.853 -17.062 1.00 83.25 92 TRP A CA 1
ATOM 771 C C . TRP A 1 92 ? 7.551 3.978 -17.671 1.00 83.25 92 TRP A C 1
ATOM 773 O O . TRP A 1 92 ? 6.935 5.027 -17.554 1.00 83.25 92 TRP A O 1
ATOM 783 N N . GLN A 1 93 ? 7.024 2.906 -18.274 1.00 86.81 93 GLN A N 1
ATOM 784 C CA . GLN A 1 93 ? 5.682 2.871 -18.881 1.00 86.81 93 GLN A CA 1
ATOM 785 C C . GLN A 1 93 ? 4.540 2.782 -17.857 1.00 86.81 93 GLN A C 1
ATOM 787 O O . GLN A 1 93 ? 3.384 2.958 -18.221 1.00 86.81 93 GLN A O 1
ATOM 792 N N . GLU A 1 94 ? 4.844 2.446 -16.603 1.00 88.75 94 GLU A N 1
ATOM 793 C CA . GLU A 1 94 ? 3.851 2.245 -15.537 1.00 88.75 94 GLU A CA 1
ATOM 794 C C . GLU A 1 94 ? 3.598 3.516 -14.732 1.00 88.75 94 GLU A C 1
ATOM 796 O O . GLU A 1 94 ? 2.638 3.575 -13.963 1.00 88.75 94 GLU A O 1
ATOM 801 N N . TYR A 1 95 ? 4.448 4.530 -14.901 1.00 88.75 95 TYR A N 1
ATOM 802 C CA . TYR A 1 95 ? 4.213 5.820 -14.284 1.00 88.75 95 TYR A CA 1
ATOM 803 C C . TYR A 1 95 ? 3.077 6.559 -14.996 1.00 88.75 95 TYR A C 1
ATOM 805 O O . TYR A 1 95 ? 2.972 6.504 -16.226 1.00 88.75 95 TYR A O 1
ATOM 813 N N . PRO A 1 96 ? 2.230 7.281 -14.240 1.00 87.56 96 PRO A N 1
ATOM 814 C CA . PRO A 1 96 ? 1.322 8.247 -14.835 1.00 87.56 96 PRO A CA 1
ATOM 815 C C . PRO A 1 96 ? 2.118 9.324 -15.598 1.00 87.56 96 PRO A C 1
ATOM 817 O O . PRO A 1 96 ? 3.308 9.512 -15.336 1.00 87.56 96 PRO A O 1
ATOM 820 N N . PRO A 1 97 ? 1.476 10.06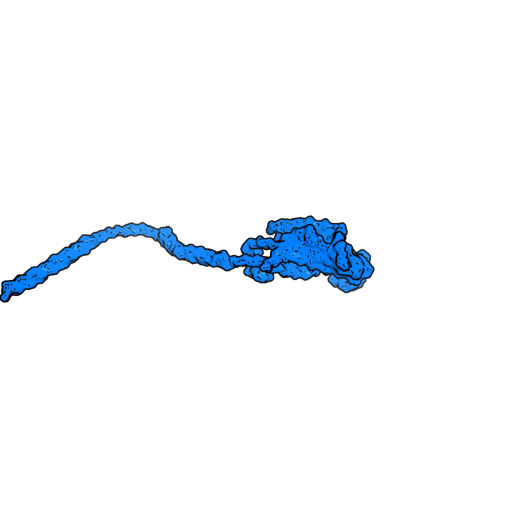6 -16.522 1.00 84.06 97 PRO A N 1
ATOM 821 C CA . PRO A 1 97 ? 2.145 11.113 -17.302 1.00 84.06 97 PRO A CA 1
ATOM 822 C C . PRO A 1 97 ? 2.825 12.184 -16.433 1.00 84.06 97 PRO A C 1
ATOM 824 O O . PRO A 1 97 ? 3.781 12.808 -16.886 1.00 84.06 97 PRO A O 1
ATOM 827 N N . ASP A 1 98 ? 2.364 12.369 -15.192 1.00 86.50 98 ASP A N 1
ATOM 828 C CA . ASP A 1 98 ? 3.050 13.146 -14.162 1.00 86.50 98 ASP A CA 1
ATOM 829 C C . ASP A 1 98 ? 3.531 12.231 -13.029 1.00 86.50 98 ASP A C 1
ATOM 831 O O . ASP A 1 98 ? 2.788 11.895 -12.106 1.00 86.50 98 ASP A O 1
ATOM 835 N N . ALA A 1 99 ? 4.794 11.820 -13.102 1.00 84.25 99 ALA A N 1
ATOM 836 C CA . ALA A 1 99 ? 5.403 10.965 -12.092 1.00 84.25 99 ALA A CA 1
ATOM 837 C C . ALA A 1 99 ? 5.687 11.694 -10.767 1.00 84.25 99 ALA A C 1
ATOM 839 O O . ALA A 1 99 ? 5.794 11.039 -9.730 1.00 84.25 99 ALA A O 1
ATOM 840 N N . ASN A 1 100 ? 5.798 13.028 -10.781 1.00 84.38 100 ASN A N 1
ATOM 841 C CA . ASN A 1 100 ? 6.132 13.814 -9.591 1.00 84.38 100 ASN A CA 1
ATOM 842 C C . ASN A 1 100 ? 4.941 13.957 -8.635 1.00 84.38 100 ASN A C 1
ATOM 844 O O . ASN A 1 100 ? 5.137 14.204 -7.447 1.00 84.38 100 ASN A O 1
ATOM 848 N N . HIS A 1 101 ? 3.717 13.768 -9.135 1.00 85.69 101 HIS A N 1
ATOM 849 C CA . HIS A 1 101 ? 2.490 13.786 -8.336 1.00 85.69 101 HIS A CA 1
ATOM 850 C C . HIS A 1 101 ? 2.396 12.621 -7.336 1.00 85.69 101 HIS A C 1
ATOM 852 O O . HIS A 1 101 ? 1.773 12.746 -6.285 1.00 85.69 101 HIS A O 1
ATOM 858 N N . GLY A 1 102 ? 3.037 11.488 -7.635 1.00 88.00 102 GLY A N 1
ATOM 859 C CA . GLY A 1 102 ? 2.954 10.271 -6.830 1.00 88.00 102 GLY A CA 1
ATOM 860 C C . GLY A 1 102 ? 1.732 9.402 -7.147 1.00 88.00 102 GLY A C 1
ATOM 861 O O . GLY A 1 102 ? 0.974 9.640 -8.087 1.00 88.00 102 GLY A O 1
ATOM 862 N N . PHE A 1 103 ? 1.569 8.339 -6.364 1.00 90.12 103 PHE A N 1
ATOM 863 C CA . PHE A 1 103 ? 0.567 7.297 -6.559 1.00 90.12 103 PHE A CA 1
ATOM 864 C C . PHE A 1 103 ? -0.459 7.314 -5.436 1.00 90.12 103 PHE A C 1
ATOM 866 O O . PHE A 1 103 ? -0.110 7.369 -4.258 1.00 90.12 103 PHE A O 1
ATOM 873 N N . TYR A 1 104 ? -1.734 7.200 -5.795 1.00 90.88 104 TYR A N 1
ATOM 874 C CA . TYR A 1 104 ? -2.803 7.046 -4.818 1.00 90.88 104 TYR A CA 1
ATOM 875 C C . TYR A 1 104 ? -2.925 5.592 -4.374 1.00 90.88 104 TYR A C 1
ATOM 877 O O . TYR A 1 104 ? -3.082 4.685 -5.191 1.00 90.88 104 TYR A O 1
ATOM 885 N N . MET A 1 105 ? -2.908 5.382 -3.064 1.00 92.25 105 MET A N 1
ATOM 886 C CA . MET A 1 105 ? -3.296 4.131 -2.434 1.00 92.25 105 MET A CA 1
ATOM 887 C C . MET A 1 105 ? -4.766 4.205 -2.017 1.00 92.25 105 MET A C 1
ATOM 889 O O . MET A 1 105 ? -5.221 5.199 -1.443 1.00 92.25 105 MET A O 1
ATOM 893 N N . GLY A 1 106 ? -5.512 3.144 -2.335 1.00 91.12 106 GLY A N 1
ATOM 894 C CA . GLY A 1 106 ? -6.918 3.025 -1.961 1.00 91.12 106 GLY A CA 1
ATOM 895 C C . GLY A 1 106 ? -7.105 3.065 -0.440 1.00 91.12 106 GLY A C 1
ATOM 896 O O . GLY A 1 106 ? -6.211 2.646 0.292 1.00 91.12 106 GLY A O 1
ATOM 897 N N . PRO A 1 107 ? -8.253 3.563 0.047 1.00 95.31 107 PRO A N 1
ATOM 898 C CA . PRO A 1 107 ? -8.500 3.648 1.476 1.00 95.31 107 PRO A CA 1
ATOM 899 C C . PRO A 1 107 ? -8.773 2.261 2.066 1.00 95.31 107 PRO A C 1
ATOM 901 O O . PRO A 1 107 ? -9.366 1.396 1.408 1.00 95.31 107 PRO A O 1
ATOM 904 N N . ALA A 1 108 ? -8.437 2.086 3.339 1.00 95.25 108 ALA A N 1
ATOM 905 C CA . ALA A 1 108 ? -8.854 0.933 4.113 1.00 95.25 108 ALA A CA 1
ATOM 906 C C . ALA A 1 108 ? -10.375 0.952 4.291 1.00 95.25 108 ALA A C 1
ATOM 908 O O . ALA A 1 108 ? -10.994 2.005 4.474 1.00 95.25 108 ALA A O 1
ATOM 909 N N . THR A 1 109 ? -10.993 -0.222 4.249 1.00 96.62 109 THR A N 1
ATOM 910 C CA . THR A 1 109 ? -12.419 -0.393 4.517 1.00 96.62 109 THR A CA 1
ATOM 911 C C . THR A 1 109 ? -12.604 -0.966 5.911 1.00 96.62 109 THR A C 1
ATOM 913 O O . THR A 1 109 ? -12.090 -2.034 6.224 1.00 96.62 109 THR A O 1
ATOM 916 N N . ILE A 1 110 ? -13.376 -0.272 6.740 1.00 95.88 110 ILE A N 1
ATOM 917 C CA . ILE A 1 110 ? -13.705 -0.687 8.100 1.00 95.88 110 ILE A CA 1
ATOM 918 C C . ILE A 1 110 ? -15.181 -1.055 8.122 1.00 95.88 110 ILE A C 1
ATOM 920 O O . ILE A 1 110 ? -16.032 -0.206 7.866 1.00 95.88 110 ILE A O 1
ATOM 924 N N . THR A 1 111 ? -15.492 -2.306 8.436 1.00 94.75 111 THR A N 1
ATOM 925 C CA . THR A 1 111 ? -16.871 -2.791 8.539 1.00 94.75 111 THR A CA 1
ATOM 926 C C . THR A 1 111 ? -17.146 -3.218 9.969 1.00 94.75 111 THR A C 1
ATOM 928 O O . THR A 1 111 ? -16.380 -3.981 10.546 1.00 94.75 111 THR A O 1
ATOM 931 N N . ALA A 1 112 ? -18.228 -2.730 10.560 1.00 91.94 112 ALA A N 1
ATOM 932 C CA . ALA A 1 112 ? -18.596 -3.049 11.932 1.00 91.94 112 ALA A CA 1
ATOM 933 C C . ALA A 1 112 ? -20.102 -3.264 12.042 1.00 91.94 112 ALA A C 1
ATOM 935 O O . ALA A 1 112 ? -20.883 -2.640 11.322 1.00 91.94 112 ALA A O 1
ATOM 936 N N . MET A 1 113 ? -20.506 -4.112 12.983 1.00 88.88 113 MET A N 1
ATOM 937 C CA . MET A 1 113 ? -21.903 -4.237 13.380 1.00 88.88 113 MET A CA 1
ATOM 938 C C . MET A 1 113 ? -22.120 -3.430 14.662 1.00 88.88 113 MET A C 1
ATOM 940 O O . MET A 1 113 ? -21.730 -3.847 15.750 1.00 88.88 113 MET A O 1
ATOM 944 N N . LEU A 1 114 ? -22.698 -2.237 14.531 1.00 85.62 114 LEU A N 1
ATOM 945 C CA . LEU A 1 114 ? -22.906 -1.327 15.652 1.00 85.62 114 LEU A CA 1
ATOM 946 C C . LEU A 1 114 ? -24.158 -1.715 16.456 1.00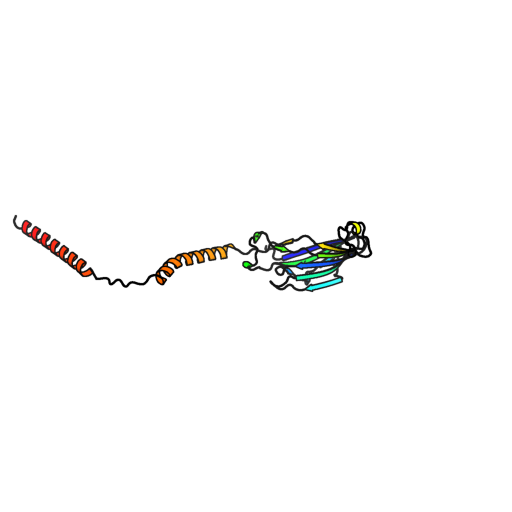 85.62 114 LEU A C 1
ATOM 948 O O . LEU A 1 114 ? -25.189 -2.037 15.863 1.00 85.62 114 LEU A O 1
ATOM 952 N N . PRO A 1 115 ? -24.121 -1.634 17.797 1.00 80.00 115 PRO A N 1
ATOM 953 C CA . PRO A 1 115 ? -25.282 -1.936 18.637 1.00 80.00 115 PRO A CA 1
ATOM 954 C C . PRO A 1 115 ? -26.351 -0.832 18.604 1.00 80.00 115 PRO A C 1
ATOM 956 O O . PRO A 1 115 ? -27.493 -1.069 18.985 1.00 80.00 115 PRO A O 1
ATOM 959 N N . ILE A 1 116 ? -25.991 0.391 18.192 1.00 79.00 116 ILE A N 1
ATOM 960 C CA . ILE A 1 116 ? -26.874 1.564 18.194 1.00 79.00 116 ILE A CA 1
ATOM 961 C C . ILE A 1 116 ? -26.591 2.411 16.946 1.00 79.00 116 ILE A C 1
ATOM 963 O O . ILE A 1 116 ? -25.440 2.750 16.679 1.00 79.00 116 ILE A O 1
ATOM 967 N N . ALA A 1 117 ? -27.640 2.817 16.225 1.00 72.00 117 ALA A N 1
ATOM 968 C CA . ALA A 1 117 ? -27.561 3.679 15.042 1.00 72.00 117 ALA A CA 1
ATOM 969 C C . ALA A 1 117 ? -27.983 5.125 15.363 1.00 72.00 117 ALA A C 1
ATOM 971 O O . ALA A 1 117 ? -28.980 5.635 14.853 1.00 72.00 117 ALA A O 1
ATOM 972 N N . ARG A 1 118 ? -27.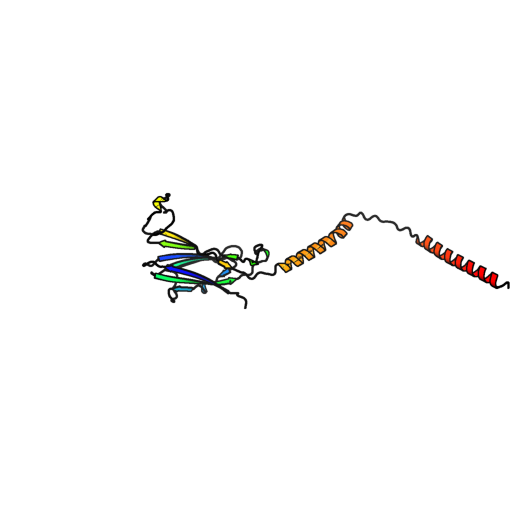233 5.802 16.243 1.00 69.06 118 ARG A N 1
ATOM 973 C CA . ARG A 1 118 ? -27.391 7.251 16.462 1.00 69.06 118 ARG A CA 1
ATOM 974 C C . ARG A 1 118 ? -26.553 7.989 15.415 1.00 69.06 118 ARG A C 1
ATOM 976 O O . ARG A 1 118 ? -25.353 7.759 15.346 1.00 69.06 118 ARG A O 1
ATOM 983 N N . ASN A 1 119 ? -27.179 8.863 14.625 1.00 68.88 119 ASN A N 1
ATOM 984 C CA . ASN A 1 119 ? -26.558 9.624 13.525 1.00 68.88 119 ASN A CA 1
ATOM 985 C C . ASN A 1 119 ? -26.086 8.779 12.326 1.00 68.88 119 ASN A C 1
ATOM 987 O O . ASN A 1 119 ? -25.089 9.100 11.686 1.00 68.88 119 ASN A O 1
ATOM 991 N N . TYR A 1 120 ? -26.808 7.705 12.004 1.00 69.75 120 TYR A N 1
ATOM 992 C CA . TYR A 1 120 ? -26.579 6.942 10.778 1.00 69.75 120 TYR A CA 1
ATOM 993 C C . TYR A 1 120 ? -27.340 7.568 9.601 1.00 69.75 120 TYR A C 1
ATOM 995 O O . TYR A 1 120 ? -28.562 7.690 9.641 1.00 69.75 120 TYR A O 1
ATOM 1003 N N . THR A 1 121 ? -26.623 7.956 8.548 1.00 69.56 121 THR A N 1
ATOM 1004 C CA . THR A 1 121 ? -27.198 8.465 7.295 1.00 69.56 121 THR A CA 1
ATOM 1005 C C . THR A 1 121 ? -27.147 7.370 6.231 1.00 69.56 121 THR A C 1
ATOM 1007 O O . THR A 1 121 ? -26.266 7.361 5.373 1.00 69.56 121 THR A O 1
ATOM 1010 N N . GLY A 1 122 ? -28.060 6.405 6.311 1.00 72.25 122 GLY A N 1
ATOM 1011 C CA . GLY A 1 122 ? -28.170 5.324 5.332 1.00 72.25 122 GLY A CA 1
ATOM 1012 C C . GLY A 1 122 ? -29.539 4.655 5.372 1.00 72.25 122 GLY A C 1
ATOM 1013 O O . GLY A 1 122 ? -30.255 4.744 6.374 1.00 72.25 122 GLY A O 1
ATOM 1014 N N . LEU A 1 123 ? -29.926 4.016 4.269 1.00 72.56 123 LEU A N 1
ATOM 1015 C CA . LEU A 1 123 ? -31.149 3.217 4.219 1.00 72.56 123 LEU A CA 1
ATOM 1016 C C . LEU A 1 123 ? -30.927 1.907 4.993 1.00 72.56 123 LEU A C 1
ATOM 1018 O O . LEU A 1 123 ? -29.891 1.266 4.796 1.00 72.56 123 LEU A O 1
ATOM 1022 N N . PRO A 1 124 ? -31.849 1.510 5.884 1.00 72.12 124 PRO A N 1
ATOM 1023 C CA . PRO A 1 124 ? -31.773 0.208 6.536 1.00 72.12 124 PRO A CA 1
ATOM 1024 C C . PRO A 1 124 ? -32.004 -0.920 5.513 1.00 72.12 124 PRO A C 1
ATOM 1026 O O . PRO A 1 124 ? -32.650 -0.720 4.489 1.00 72.12 124 PRO A O 1
ATOM 1029 N N . ILE A 1 125 ? -31.494 -2.124 5.787 1.00 71.31 125 ILE A N 1
ATOM 1030 C CA . ILE A 1 125 ? -31.551 -3.280 4.859 1.00 71.31 125 ILE A CA 1
ATOM 1031 C C . ILE A 1 125 ? -32.992 -3.654 4.466 1.00 71.31 125 ILE A C 1
ATOM 1033 O O . ILE A 1 125 ? -33.246 -4.192 3.394 1.00 71.31 125 ILE A O 1
ATOM 1037 N N . ASP A 1 126 ? -33.941 -3.362 5.337 1.00 76.12 126 ASP A N 1
ATOM 1038 C CA . ASP A 1 126 ? -35.343 -3.752 5.263 1.00 76.12 126 ASP A CA 1
ATOM 1039 C C . ASP A 1 126 ? -36.288 -2.571 4.985 1.00 76.12 126 ASP A C 1
ATOM 1041 O O . ASP A 1 126 ? -37.507 -2.723 5.024 1.00 76.12 126 ASP A O 1
ATOM 1045 N N . GLY A 1 127 ? -35.734 -1.392 4.689 1.00 76.31 127 GLY A N 1
ATOM 1046 C CA . GLY A 1 127 ? -36.490 -0.187 4.377 1.00 76.31 127 GLY A CA 1
ATOM 1047 C C . GLY A 1 127 ? -35.902 0.552 3.181 1.00 76.31 127 GLY A C 1
ATOM 1048 O O . GLY A 1 127 ? -34.702 0.768 3.080 1.00 76.31 127 GLY A O 1
ATOM 1049 N N . SER A 1 128 ? -36.761 0.969 2.256 1.00 79.81 128 SER A N 1
ATOM 1050 C CA . SER A 1 128 ? -36.359 1.689 1.039 1.00 79.81 128 SER A CA 1
ATOM 1051 C C . SER A 1 128 ? -36.580 3.201 1.123 1.00 79.81 128 SER A C 1
ATOM 1053 O O . SER A 1 128 ? -36.242 3.933 0.196 1.00 79.81 128 SER A O 1
ATOM 1055 N N . THR A 1 129 ? -37.168 3.688 2.218 1.00 83.69 129 THR A N 1
ATOM 1056 C CA . THR A 1 129 ? -37.620 5.078 2.353 1.00 83.69 129 THR A CA 1
ATOM 1057 C C . THR A 1 129 ? -36.736 5.869 3.310 1.00 83.69 129 THR A C 1
ATOM 1059 O O . THR A 1 129 ? -36.271 5.345 4.318 1.00 83.69 129 THR A O 1
ATOM 1062 N N . ILE A 1 130 ? -36.550 7.166 3.050 1.00 78.38 130 ILE A N 1
ATOM 1063 C CA . ILE A 1 130 ? -35.762 8.062 3.921 1.00 78.38 130 ILE A CA 1
ATOM 1064 C C . ILE A 1 130 ? -36.356 8.120 5.339 1.00 78.38 130 ILE A C 1
ATOM 1066 O O . ILE A 1 130 ? -35.625 8.218 6.321 1.00 78.38 130 ILE A O 1
ATOM 1070 N N . THR A 1 131 ? -37.681 7.996 5.467 1.00 79.00 131 THR A N 1
ATOM 1071 C CA . THR A 1 131 ? -38.364 7.933 6.765 1.00 79.00 131 THR A CA 1
ATOM 1072 C C . THR A 1 131 ? -37.901 6.752 7.614 1.00 79.00 131 THR A C 1
ATOM 1074 O O . THR A 1 131 ? -37.778 6.895 8.827 1.00 79.00 131 THR A O 1
ATOM 1077 N N . SER A 1 132 ? -37.576 5.619 6.984 1.00 74.94 132 SER A N 1
ATOM 1078 C CA . SER A 1 132 ? -37.059 4.433 7.673 1.00 74.94 132 SER A CA 1
ATOM 1079 C C . SER A 1 132 ? -35.632 4.597 8.213 1.00 74.94 132 SER A C 1
ATOM 1081 O O . SER A 1 132 ? -35.223 3.824 9.073 1.00 74.94 132 SER A O 1
ATOM 1083 N N . SER A 1 133 ? -34.893 5.621 7.771 1.00 74.75 133 SER A N 1
ATOM 1084 C CA . SER A 1 133 ? -33.546 5.939 8.265 1.00 74.75 133 SER A CA 1
ATOM 1085 C C . SER A 1 133 ? -33.548 6.751 9.566 1.00 74.75 133 SER A C 1
ATOM 1087 O O . SER A 1 133 ? -32.560 6.729 10.302 1.00 74.75 133 SER A O 1
ATOM 1089 N N . PHE A 1 134 ? -34.634 7.464 9.890 1.00 71.56 134 PHE A N 1
ATOM 1090 C CA . PHE A 1 134 ? -34.704 8.256 11.120 1.00 71.56 134 PHE A CA 1
ATOM 1091 C C . PHE A 1 134 ? -34.930 7.341 12.333 1.00 71.56 134 PHE A C 1
ATOM 1093 O O . PHE A 1 134 ? -35.991 6.748 12.492 1.00 71.56 134 PHE A O 1
ATOM 1100 N N . ASN A 1 135 ? -33.930 7.252 13.217 1.00 66.12 135 ASN A N 1
ATOM 1101 C CA . ASN A 1 135 ? -33.967 6.457 14.454 1.00 66.12 135 ASN A CA 1
ATOM 1102 C C . ASN A 1 135 ? -34.206 4.955 14.236 1.00 66.12 135 ASN A C 1
ATOM 1104 O O . ASN A 1 135 ? -34.974 4.303 14.941 1.00 66.12 135 ASN A O 1
ATOM 1108 N N . ALA A 1 136 ? -33.492 4.383 13.279 1.00 64.56 136 ALA A N 1
ATOM 1109 C CA . ALA A 1 136 ? -33.663 2.994 12.917 1.00 64.56 136 ALA A CA 1
ATOM 1110 C C . ALA A 1 136 ? -33.042 2.001 13.932 1.00 64.56 136 ALA A C 1
ATOM 1112 O O . ALA A 1 136 ? -32.834 0.865 13.561 1.00 64.56 136 ALA A O 1
ATOM 1113 N N . SER A 1 137 ? -32.729 2.364 15.184 1.00 68.31 137 SER A N 1
ATOM 1114 C CA . SER A 1 137 ? -31.976 1.533 16.155 1.00 68.31 137 SER A CA 1
ATOM 1115 C C . SER A 1 137 ? -32.464 0.069 16.263 1.00 68.31 137 SER A C 1
ATOM 1117 O O . SER A 1 137 ? -33.634 -0.176 16.543 1.00 68.31 137 SER A O 1
ATOM 1119 N N . ARG A 1 138 ? -31.564 -0.911 16.072 1.00 71.88 138 ARG A N 1
ATOM 1120 C CA . ARG A 1 138 ? -31.826 -2.371 16.070 1.00 71.88 138 ARG A CA 1
ATOM 1121 C C . ARG A 1 138 ? -30.684 -3.127 16.733 1.00 71.88 138 ARG A C 1
ATOM 1123 O O . ARG A 1 138 ? -29.594 -2.583 16.890 1.00 71.88 138 ARG A O 1
ATOM 1130 N N . ASN A 1 139 ? -30.916 -4.412 17.002 1.00 68.62 139 ASN A N 1
ATOM 1131 C CA . ASN A 1 139 ? -29.873 -5.371 17.355 1.00 68.62 139 ASN A CA 1
ATOM 1132 C C . ASN A 1 139 ? -28.948 -5.629 16.150 1.00 68.62 139 ASN A C 1
ATOM 1134 O O . ASN A 1 139 ? -29.133 -6.597 15.420 1.00 68.62 139 ASN A O 1
ATOM 1138 N N . GLY A 1 140 ? -27.968 -4.747 15.947 1.00 74.44 140 GLY A N 1
ATOM 1139 C CA . GLY A 1 140 ? -26.918 -4.882 14.938 1.00 74.44 140 GLY A CA 1
ATOM 1140 C C . GLY A 1 140 ? -27.170 -4.061 13.673 1.00 74.44 140 GLY A C 1
ATOM 1141 O O . GLY A 1 140 ? -28.022 -4.389 12.852 1.00 74.44 140 GLY A O 1
ATOM 1142 N N . TYR A 1 141 ? -26.387 -2.997 13.506 1.00 79.81 141 TYR A N 1
ATOM 1143 C CA . TYR A 1 141 ? -26.354 -2.149 12.317 1.00 79.81 141 TYR A CA 1
ATOM 1144 C C . TYR A 1 141 ? -25.050 -2.320 11.564 1.00 79.81 141 TYR A C 1
ATOM 1146 O O . TYR A 1 141 ? -23.995 -1.957 12.081 1.00 79.81 141 TYR A O 1
ATOM 1154 N N . LEU A 1 142 ? -25.120 -2.823 10.332 1.00 84.38 142 LEU A N 1
ATOM 1155 C CA . LEU A 1 142 ? -23.947 -2.897 9.473 1.00 84.38 142 LEU A CA 1
ATOM 1156 C C . LEU A 1 142 ? -23.555 -1.486 9.021 1.00 84.38 142 LEU A C 1
ATOM 1158 O O . LEU A 1 142 ? -24.305 -0.814 8.313 1.00 84.38 142 LEU A O 1
ATOM 1162 N N . VAL A 1 143 ? -22.365 -1.050 9.419 1.00 86.38 143 VAL A N 1
ATOM 1163 C CA . VAL A 1 143 ? -21.773 0.212 8.983 1.00 86.38 143 VAL A CA 1
ATOM 1164 C C . VAL A 1 143 ? -20.436 -0.076 8.328 1.00 86.38 143 VAL A C 1
ATOM 1166 O O . VAL A 1 143 ? -19.599 -0.784 8.885 1.00 86.38 143 VAL A O 1
ATOM 1169 N N . GLN A 1 144 ? -20.242 0.507 7.149 1.00 90.12 144 GLN A N 1
ATOM 1170 C CA . GLN A 1 144 ? -18.988 0.463 6.418 1.00 90.12 144 GLN A CA 1
ATOM 1171 C C . GLN A 1 144 ? -18.432 1.880 6.290 1.00 90.12 144 GLN A C 1
ATOM 1173 O O . GLN A 1 144 ? -19.065 2.762 5.711 1.00 90.12 144 GLN A O 1
ATOM 1178 N N . MET A 1 145 ? -17.238 2.087 6.829 1.00 91.56 145 MET A N 1
ATOM 1179 C CA . MET A 1 145 ? -16.474 3.326 6.759 1.00 91.56 145 MET A CA 1
ATOM 1180 C C . MET A 1 145 ? -15.232 3.110 5.894 1.00 91.56 145 MET A C 1
ATOM 1182 O O . MET A 1 145 ? -14.752 1.986 5.741 1.00 91.56 145 MET A O 1
ATOM 1186 N N . ARG A 1 146 ? -14.718 4.187 5.305 1.00 94.50 146 ARG A N 1
ATOM 1187 C CA . ARG A 1 146 ? -13.461 4.183 4.553 1.00 94.50 146 ARG A CA 1
ATOM 1188 C C . ARG A 1 146 ? -12.514 5.199 5.166 1.00 94.50 14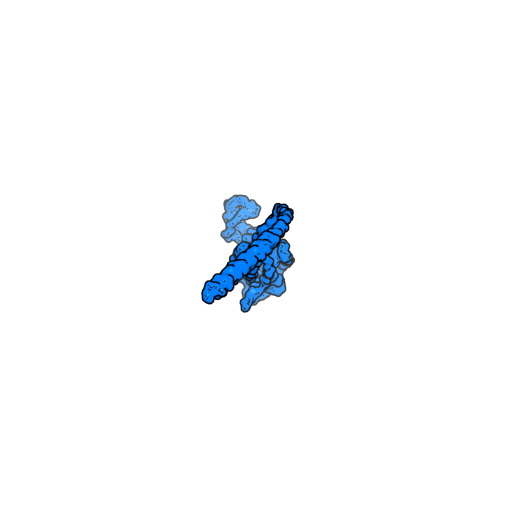6 ARG A C 1
ATOM 1190 O O . ARG A 1 146 ? -12.967 6.264 5.583 1.00 94.50 146 ARG A O 1
ATOM 1197 N N . THR A 1 147 ? -11.234 4.860 5.243 1.00 94.69 147 THR A N 1
ATOM 1198 C CA . THR A 1 147 ? -10.201 5.810 5.668 1.00 94.69 147 THR A CA 1
ATOM 1199 C C . THR A 1 147 ? -9.920 6.828 4.564 1.00 94.69 147 THR A C 1
ATOM 1201 O O . THR A 1 147 ? -10.510 6.790 3.483 1.00 94.69 147 THR A O 1
ATOM 1204 N N . GLU A 1 148 ? -9.008 7.753 4.832 1.00 93.19 148 GLU A N 1
ATOM 1205 C CA . GLU A 1 148 ? -8.456 8.618 3.797 1.00 93.19 148 GLU A CA 1
ATOM 1206 C C . GLU A 1 148 ? -7.593 7.829 2.803 1.00 93.19 148 GLU A C 1
ATOM 1208 O O . GLU A 1 148 ? -7.005 6.795 3.135 1.00 93.19 148 GLU A O 1
ATOM 1213 N N . THR A 1 149 ? -7.547 8.311 1.562 1.00 92.75 149 THR A N 1
ATOM 1214 C CA . THR A 1 149 ? -6.617 7.826 0.538 1.00 92.75 149 THR A CA 1
ATOM 1215 C C . THR A 1 149 ? -5.232 8.387 0.809 1.00 92.75 149 THR A C 1
ATOM 1217 O O . THR A 1 149 ? -5.089 9.596 0.995 1.00 92.75 149 THR A O 1
ATOM 1220 N N . ILE A 1 150 ? -4.212 7.539 0.762 1.00 91.12 150 ILE A N 1
ATOM 1221 C CA . ILE A 1 150 ? -2.829 7.947 1.020 1.00 91.12 150 ILE A CA 1
ATOM 1222 C C . ILE A 1 150 ? -2.140 8.243 -0.314 1.00 91.12 150 ILE A C 1
ATOM 1224 O O . ILE A 1 150 ? -2.291 7.488 -1.276 1.00 91.12 150 ILE A O 1
ATOM 1228 N N . LEU A 1 151 ? -1.386 9.342 -0.375 1.00 91.25 151 LEU A N 1
ATOM 1229 C CA . LEU A 1 151 ? -0.531 9.673 -1.514 1.00 91.25 151 LEU A CA 1
ATOM 1230 C C . LEU A 1 151 ? 0.894 9.187 -1.240 1.00 91.25 151 LEU A C 1
ATOM 1232 O O . LEU A 1 151 ? 1.480 9.518 -0.211 1.00 91.25 151 LEU A O 1
ATOM 1236 N N . ILE A 1 152 ? 1.446 8.412 -2.167 1.00 89.06 152 ILE A N 1
ATOM 1237 C CA . ILE A 1 152 ? 2.752 7.770 -2.039 1.00 89.06 152 ILE A CA 1
ATOM 1238 C C . ILE A 1 152 ? 3.685 8.301 -3.121 1.00 89.06 152 ILE A C 1
ATOM 1240 O O . ILE A 1 152 ? 3.447 8.115 -4.314 1.00 89.06 152 ILE A O 1
ATOM 1244 N N . SER A 1 153 ? 4.787 8.920 -2.711 1.00 87.12 153 SER A N 1
ATOM 1245 C CA . SER A 1 153 ? 5.856 9.334 -3.617 1.00 87.12 153 SER A CA 1
ATOM 1246 C C . SER A 1 153 ? 6.845 8.183 -3.820 1.00 87.12 153 SER A C 1
ATOM 1248 O O . SER A 1 153 ? 7.713 7.948 -2.978 1.00 87.12 153 SER A O 1
ATOM 1250 N N . LEU A 1 154 ? 6.709 7.456 -4.930 1.00 85.31 154 LEU A N 1
ATOM 1251 C CA . LEU A 1 154 ? 7.702 6.461 -5.342 1.00 85.31 154 LEU A CA 1
ATOM 1252 C C . LEU A 1 154 ? 8.963 7.162 -5.874 1.00 85.31 154 LEU A C 1
ATOM 1254 O O . LEU A 1 154 ? 8.854 8.263 -6.418 1.00 85.31 154 LEU A O 1
ATOM 1258 N N . PRO A 1 155 ? 10.153 6.540 -5.772 1.00 82.19 155 PRO A N 1
ATOM 1259 C CA . PRO A 1 155 ? 11.352 7.075 -6.407 1.00 82.19 155 PRO A CA 1
ATOM 1260 C C . PRO A 1 155 ? 11.118 7.164 -7.918 1.00 82.19 155 PRO A C 1
ATOM 1262 O O . PRO A 1 155 ? 10.893 6.151 -8.582 1.00 82.19 155 PRO A O 1
ATOM 1265 N N . THR A 1 156 ? 11.106 8.378 -8.463 1.00 82.19 156 THR A N 1
ATOM 1266 C CA . THR A 1 156 ? 10.865 8.608 -9.887 1.00 82.19 156 THR A CA 1
ATOM 1267 C C . THR A 1 156 ? 12.150 8.352 -10.680 1.00 82.19 156 THR A C 1
ATOM 1269 O O . THR A 1 156 ? 13.208 8.876 -10.321 1.00 82.19 156 THR A O 1
ATOM 1272 N N . PRO A 1 157 ? 12.116 7.525 -11.741 1.00 84.56 157 PRO A N 1
ATOM 1273 C CA . PRO A 1 157 ? 13.263 7.358 -12.620 1.00 84.56 157 PRO A CA 1
ATOM 1274 C C . PRO A 1 157 ? 13.466 8.624 -13.461 1.00 84.56 157 PRO A C 1
ATOM 1276 O O . PRO A 1 157 ? 12.549 9.423 -13.652 1.00 84.56 157 PRO A O 1
ATOM 1279 N N . ASP A 1 158 ? 14.665 8.792 -14.013 1.00 84.75 158 ASP A N 1
ATOM 1280 C CA . ASP A 1 158 ? 14.947 9.892 -14.932 1.00 84.75 158 ASP A CA 1
ATOM 1281 C C . ASP A 1 158 ? 14.221 9.679 -16.275 1.00 84.75 158 ASP A C 1
ATOM 1283 O O . ASP A 1 158 ? 14.668 8.922 -17.142 1.00 84.75 158 ASP A O 1
ATOM 1287 N N . PHE A 1 159 ? 13.080 10.351 -16.455 1.00 81.62 159 PHE A N 1
ATOM 1288 C CA . PHE A 1 159 ? 12.314 10.321 -17.708 1.00 81.62 159 PHE A CA 1
ATOM 1289 C C . PHE A 1 159 ? 12.999 11.078 -18.854 1.00 81.62 159 PHE A C 1
ATOM 1291 O O . PHE A 1 159 ? 12.630 10.894 -20.016 1.00 81.62 159 PHE A O 1
ATOM 1298 N N . SER A 1 160 ? 14.004 11.910 -18.563 1.00 84.75 160 SER A N 1
ATOM 1299 C CA . SER A 1 160 ? 14.681 12.713 -19.582 1.00 84.75 160 SER A CA 1
ATOM 1300 C C . SER A 1 160 ? 15.669 11.894 -20.418 1.00 84.75 160 SER A C 1
ATOM 1302 O O . SER A 1 160 ? 15.825 12.158 -21.612 1.00 84.75 160 SER A O 1
ATOM 1304 N N . MET A 1 161 ? 16.285 10.851 -19.845 1.00 89.44 161 MET A N 1
ATOM 1305 C CA . MET A 1 161 ? 17.238 9.998 -20.566 1.00 89.44 161 MET A CA 1
ATOM 1306 C C . MET A 1 161 ? 16.610 9.312 -21.791 1.00 89.44 161 MET A C 1
ATOM 1308 O O . MET A 1 161 ? 17.131 9.498 -22.895 1.00 89.44 161 MET A O 1
ATOM 1312 N N . PRO A 1 162 ? 15.484 8.575 -21.672 1.00 86.56 162 PRO A N 1
ATOM 1313 C CA . PRO A 1 162 ? 14.813 8.003 -22.838 1.00 86.56 162 PRO A CA 1
ATOM 1314 C C . PRO A 1 162 ? 14.365 9.063 -23.847 1.00 86.56 162 PRO A C 1
ATOM 1316 O O . PRO A 1 162 ? 14.500 8.848 -25.050 1.00 86.56 162 PRO A O 1
ATOM 1319 N N . TYR A 1 163 ? 13.877 10.216 -23.379 1.00 88.06 163 TYR A N 1
ATOM 1320 C CA . TYR A 1 163 ? 13.447 11.306 -24.256 1.00 88.06 163 TYR A CA 1
ATOM 1321 C C . TYR A 1 163 ? 14.599 11.818 -25.129 1.00 88.06 163 TYR A C 1
ATOM 1323 O O . TYR A 1 163 ? 14.475 11.885 -26.352 1.00 88.06 163 TYR A O 1
ATOM 1331 N N . ASN A 1 164 ? 15.756 12.083 -24.519 1.00 90.94 164 ASN A N 1
ATOM 1332 C CA . ASN A 1 164 ? 16.945 12.539 -25.233 1.00 90.94 164 ASN A CA 1
ATOM 1333 C C . ASN A 1 164 ? 17.408 11.515 -26.282 1.00 90.94 164 ASN A C 1
ATOM 1335 O O . ASN A 1 164 ? 17.766 11.891 -27.401 1.00 90.94 164 ASN A O 1
ATOM 1339 N N . VAL A 1 165 ? 17.344 10.217 -25.960 1.00 93.69 165 VAL A N 1
ATOM 1340 C CA . VAL A 1 165 ? 17.677 9.135 -26.902 1.00 93.69 165 VAL A CA 1
ATOM 1341 C C . VAL A 1 165 ? 16.686 9.081 -28.067 1.00 93.69 165 VAL A C 1
ATOM 1343 O O . VAL A 1 165 ? 17.106 8.939 -29.215 1.00 93.69 165 VAL A O 1
ATOM 1346 N N . ILE A 1 166 ? 15.385 9.240 -27.807 1.00 92.25 166 ILE A N 1
ATOM 1347 C CA . ILE A 1 166 ? 14.352 9.263 -28.853 1.00 92.25 166 ILE A CA 1
ATOM 1348 C C . ILE A 1 166 ? 14.553 10.464 -29.783 1.00 92.25 166 ILE A C 1
ATOM 1350 O O . ILE A 1 166 ? 14.489 10.307 -31.003 1.00 92.25 166 ILE A O 1
ATOM 1354 N N . CYS A 1 167 ? 14.853 11.648 -29.243 1.00 93.69 167 CYS A N 1
ATOM 1355 C CA . CYS A 1 167 ? 15.157 12.833 -30.047 1.00 93.69 167 CYS A CA 1
ATOM 1356 C C . CYS A 1 167 ? 16.391 12.626 -30.939 1.00 93.69 167 CYS A C 1
ATOM 1358 O O . CYS A 1 167 ? 16.362 12.979 -32.122 1.00 93.69 167 CYS A O 1
ATOM 1360 N N . LEU A 1 168 ? 17.456 12.016 -30.408 1.00 94.81 168 LEU A N 1
ATOM 1361 C CA . LEU A 1 168 ? 18.661 11.692 -31.177 1.00 94.81 168 LEU A CA 1
ATOM 1362 C C . LEU A 1 168 ? 18.377 10.651 -32.272 1.00 94.81 168 LEU A C 1
ATOM 1364 O O . LEU A 1 168 ? 18.790 10.821 -33.418 1.00 94.81 168 LEU A O 1
ATOM 1368 N N . ALA A 1 169 ? 17.635 9.589 -31.960 1.00 95.94 169 ALA A N 1
ATOM 1369 C CA . ALA A 1 169 ? 17.276 8.570 -32.944 1.00 95.94 169 ALA A CA 1
ATOM 1370 C C . ALA A 1 169 ? 16.386 9.147 -34.058 1.00 95.94 169 ALA A C 1
ATOM 1372 O O . ALA A 1 169 ? 16.635 8.906 -35.238 1.00 95.94 169 ALA A O 1
ATOM 1373 N N . CYS A 1 170 ? 15.387 9.959 -33.701 1.00 95.31 170 CYS A N 1
ATOM 1374 C CA . CYS A 1 170 ? 14.498 10.621 -34.655 1.00 95.31 170 CYS A CA 1
ATOM 1375 C C . CYS A 1 170 ? 15.270 11.561 -35.595 1.00 95.31 170 CYS A C 1
ATOM 1377 O O . CYS A 1 170 ? 15.068 11.526 -36.809 1.00 95.31 170 CYS A O 1
ATOM 1379 N N . THR A 1 171 ? 16.212 12.346 -35.062 1.00 95.62 171 THR A N 1
ATOM 1380 C CA . THR A 1 171 ? 17.069 13.219 -35.881 1.00 95.62 171 THR A CA 1
ATOM 1381 C C . THR A 1 171 ? 17.991 12.425 -36.805 1.00 95.62 171 THR A C 1
ATOM 1383 O O . THR A 1 171 ? 18.092 12.759 -37.986 1.00 95.62 171 THR A O 1
ATOM 1386 N N . ALA A 1 172 ? 18.599 11.335 -36.329 1.00 95.88 172 ALA A N 1
ATOM 1387 C CA . ALA A 1 172 ? 19.408 10.453 -37.170 1.00 95.88 172 ALA A CA 1
ATOM 1388 C C . ALA A 1 172 ? 18.590 9.835 -38.321 1.00 95.88 172 ALA A C 1
ATOM 1390 O O . ALA A 1 172 ? 19.034 9.837 -39.470 1.00 95.88 172 ALA A O 1
ATOM 1391 N N . VAL A 1 173 ? 17.369 9.368 -38.036 1.00 96.19 173 VAL A N 1
ATOM 1392 C CA . VAL A 1 173 ? 16.448 8.825 -39.049 1.00 96.19 173 VAL A CA 1
ATOM 1393 C C . VAL A 1 173 ? 16.039 9.902 -40.057 1.00 96.19 173 VAL A C 1
ATOM 1395 O O . VAL A 1 173 ? 16.068 9.644 -41.260 1.00 96.19 173 VAL A O 1
ATOM 1398 N N . ALA A 1 174 ? 15.722 11.116 -39.602 1.00 95.38 174 ALA A N 1
ATOM 1399 C CA . ALA A 1 174 ? 15.363 12.230 -40.479 1.00 95.38 174 ALA A CA 1
ATOM 1400 C C . ALA A 1 174 ? 16.509 12.612 -41.434 1.00 95.38 174 ALA A C 1
ATOM 1402 O O . ALA A 1 174 ? 16.275 12.823 -42.626 1.00 95.38 174 ALA A O 1
ATOM 1403 N N . LEU A 1 175 ? 17.752 12.639 -40.939 1.00 95.25 175 LEU A N 1
ATOM 1404 C CA . LEU A 1 175 ? 18.937 12.908 -41.761 1.00 95.25 175 LEU A CA 1
ATOM 1405 C C . LEU A 1 175 ? 19.224 11.779 -42.760 1.00 95.25 175 LEU A C 1
ATOM 1407 O O . LEU A 1 175 ? 19.615 12.051 -43.895 1.00 95.25 175 LEU A O 1
ATOM 1411 N N . ALA A 1 176 ? 19.004 10.520 -42.373 1.00 94.06 176 ALA A N 1
ATOM 1412 C CA . ALA A 1 176 ? 19.210 9.365 -43.245 1.00 94.06 176 ALA A CA 1
ATOM 1413 C C . ALA A 1 176 ? 18.112 9.210 -44.313 1.00 94.06 176 ALA A C 1
ATOM 1415 O O . ALA A 1 176 ? 18.380 8.697 -45.403 1.00 94.06 176 ALA A O 1
ATOM 1416 N N . PHE A 1 177 ? 16.889 9.670 -44.031 1.00 94.00 177 PHE A N 1
ATOM 1417 C CA . PHE A 1 177 ? 15.739 9.493 -44.916 1.00 94.00 177 PHE A CA 1
ATOM 1418 C C . PHE A 1 177 ? 15.949 10.128 -46.295 1.00 94.00 177 PHE A C 1
ATOM 1420 O O . PHE A 1 177 ? 15.664 9.492 -47.306 1.00 94.00 177 PHE A O 1
ATOM 1427 N N . GLY A 1 178 ? 16.499 11.345 -46.362 1.00 91.62 178 GLY A N 1
ATOM 1428 C CA . GLY A 1 178 ? 16.747 12.038 -47.633 1.00 91.62 178 GLY A CA 1
ATOM 1429 C C . GLY A 1 178 ? 17.659 11.245 -48.585 1.00 91.62 178 GLY A C 1
ATOM 143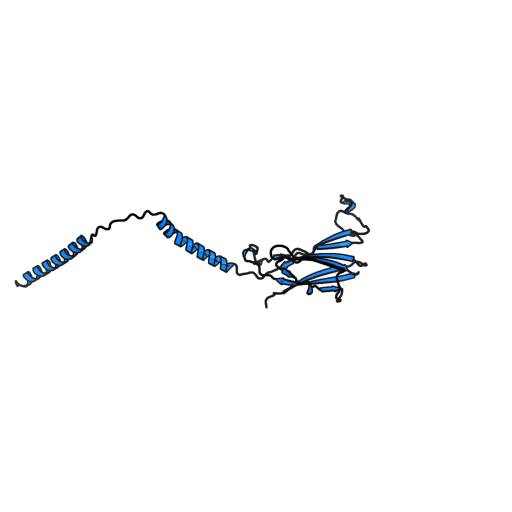0 O O . GLY A 1 178 ? 17.240 10.925 -49.702 1.00 91.62 178 GLY A O 1
ATOM 1431 N N . PRO A 1 179 ? 18.886 10.880 -48.165 1.00 89.94 179 PRO A N 1
ATOM 1432 C CA . PRO A 1 179 ? 19.783 10.034 -48.949 1.00 89.94 179 PRO A CA 1
ATOM 1433 C C . PRO A 1 179 ? 19.183 8.670 -49.311 1.00 89.94 179 PRO A C 1
ATOM 1435 O O . PRO A 1 179 ? 19.255 8.270 -50.474 1.00 89.94 179 PRO A O 1
ATOM 1438 N N . LEU A 1 180 ? 18.552 7.975 -48.355 1.00 91.94 180 LEU A N 1
ATOM 1439 C CA . LEU A 1 180 ? 17.942 6.660 -48.588 1.00 91.94 180 LEU A CA 1
ATOM 1440 C C . LEU A 1 180 ? 16.802 6.726 -49.609 1.00 91.94 180 LEU A C 1
ATOM 1442 O O . LEU A 1 180 ? 16.727 5.890 -50.514 1.00 91.94 180 LEU A O 1
ATOM 1446 N N . HIS A 1 181 ? 15.948 7.745 -49.513 1.00 90.69 181 HIS A N 1
ATOM 1447 C CA . HIS A 1 181 ? 14.864 7.977 -50.461 1.00 90.69 181 HIS A CA 1
ATOM 1448 C C . HIS A 1 181 ? 15.404 8.312 -51.856 1.00 90.69 181 HIS A C 1
ATOM 1450 O O . HIS A 1 181 ? 14.903 7.803 -52.860 1.00 90.69 181 HIS A O 1
ATOM 1456 N N . ASN A 1 182 ? 16.471 9.110 -51.928 1.00 87.44 182 ASN A N 1
ATOM 1457 C CA . ASN A 1 182 ? 17.120 9.477 -53.181 1.00 87.44 182 ASN A CA 1
ATOM 1458 C C . ASN A 1 182 ? 17.743 8.262 -53.892 1.00 87.44 182 ASN A C 1
ATOM 1460 O O . ASN A 1 182 ? 17.547 8.107 -55.094 1.00 87.44 182 ASN A O 1
ATOM 1464 N N . ILE A 1 183 ? 18.441 7.384 -53.162 1.00 87.88 183 ILE A N 1
ATOM 1465 C CA . ILE A 1 183 ? 19.028 6.146 -53.708 1.00 87.88 183 ILE A CA 1
ATOM 1466 C C . ILE A 1 183 ? 17.935 5.172 -54.162 1.00 87.88 183 ILE A C 1
ATOM 1468 O O . ILE A 1 183 ? 18.041 4.597 -55.241 1.00 87.88 183 ILE A O 1
ATOM 1472 N N . SER A 1 184 ? 16.879 5.007 -53.364 1.00 86.88 184 SER A N 1
ATOM 1473 C CA . SER A 1 184 ? 15.826 4.024 -53.652 1.00 86.88 184 SER A CA 1
ATOM 1474 C C . SER A 1 184 ? 14.907 4.450 -54.802 1.00 86.88 184 SER A C 1
ATOM 1476 O O . SER A 1 184 ? 14.352 3.595 -55.487 1.00 86.88 184 SER A O 1
ATOM 1478 N N . THR A 1 185 ? 14.744 5.759 -55.031 1.00 86.62 185 THR A N 1
ATOM 1479 C CA . THR A 1 185 ? 13.762 6.288 -55.997 1.00 86.62 185 THR A CA 1
ATOM 1480 C C . THR A 1 185 ? 14.404 6.785 -57.295 1.00 86.62 185 THR A C 1
ATOM 1482 O O . THR A 1 185 ? 13.761 6.754 -58.347 1.00 86.62 185 THR A O 1
ATOM 1485 N N . LYS A 1 186 ? 15.668 7.240 -57.285 1.00 82.31 186 LYS A N 1
ATOM 1486 C CA . LYS A 1 186 ? 16.317 7.689 -58.526 1.00 82.31 186 LYS A CA 1
ATOM 1487 C C . LYS A 1 186 ? 16.806 6.510 -59.358 1.00 82.31 186 LYS A C 1
ATOM 1489 O O . LYS A 1 186 ? 17.651 5.726 -58.941 1.00 82.31 186 LYS A O 1
ATOM 1494 N N . ARG A 1 187 ? 16.353 6.464 -60.614 1.00 68.50 187 ARG A N 1
ATOM 1495 C CA . ARG A 1 187 ? 16.950 5.626 -61.659 1.00 68.50 187 ARG A CA 1
ATOM 1496 C C . ARG A 1 187 ? 18.367 6.128 -61.940 1.00 68.50 187 ARG A C 1
ATOM 1498 O O . ARG A 1 187 ? 18.542 7.257 -62.396 1.00 68.50 187 ARG A O 1
ATOM 1505 N N . LEU A 1 188 ? 19.372 5.300 -61.666 1.00 68.62 188 LEU A N 1
ATOM 1506 C CA . LEU A 1 188 ? 20.763 5.595 -62.003 1.00 68.62 188 LEU A CA 1
ATOM 1507 C C . LEU A 1 188 ? 20.900 5.664 -63.530 1.00 68.62 188 LEU A C 1
ATOM 1509 O O . LEU A 1 188 ? 20.866 4.643 -64.214 1.00 68.62 188 LEU A O 1
ATOM 1513 N N . VAL A 1 189 ? 21.019 6.876 -64.074 1.00 68.81 189 VAL A N 1
ATOM 1514 C CA . VAL A 1 189 ? 21.315 7.085 -65.495 1.00 68.81 189 VAL A CA 1
ATOM 1515 C C . VAL A 1 189 ? 22.826 7.175 -65.647 1.00 68.81 189 VAL A C 1
ATOM 1517 O O . VAL A 1 189 ? 23.467 8.103 -65.153 1.00 68.81 189 VAL A O 1
ATOM 1520 N N . LEU A 1 190 ? 23.394 6.188 -66.332 1.00 65.75 190 LEU A N 1
ATOM 1521 C CA . LEU A 1 190 ? 24.819 6.095 -66.619 1.00 65.75 190 LEU A CA 1
ATOM 1522 C C . LEU A 1 190 ? 25.180 7.180 -67.643 1.00 65.75 190 LEU A C 1
ATOM 1524 O O . LEU A 1 190 ? 24.942 7.035 -68.841 1.00 65.75 190 LEU A O 1
ATOM 1528 N N . LYS A 1 191 ? 25.705 8.313 -67.170 1.00 64.62 191 LYS A N 1
ATOM 1529 C CA . LYS A 1 191 ? 26.171 9.381 -68.055 1.00 64.62 191 LYS A CA 1
ATOM 1530 C C . LYS A 1 191 ? 27.573 9.013 -68.538 1.00 64.62 191 LYS A C 1
ATOM 1532 O O . LYS A 1 191 ? 28.525 9.062 -67.766 1.00 64.62 191 LYS A O 1
ATOM 1537 N N . HIS A 1 192 ? 27.692 8.612 -69.802 1.00 61.22 192 HIS A N 1
ATOM 1538 C CA . HIS A 1 192 ? 28.989 8.408 -70.444 1.00 61.22 192 HIS A CA 1
ATOM 1539 C C . HIS A 1 192 ? 29.748 9.742 -70.459 1.00 61.22 192 HIS A C 1
ATOM 1541 O O . HIS A 1 192 ? 29.338 10.691 -71.131 1.00 61.22 192 HIS A O 1
ATOM 1547 N N . ILE A 1 193 ? 30.829 9.827 -69.686 1.00 64.06 193 ILE A N 1
ATOM 1548 C CA . ILE A 1 193 ? 31.764 10.949 -69.736 1.00 64.06 193 ILE A CA 1
ATOM 1549 C C . ILE A 1 193 ? 32.538 10.794 -71.047 1.00 64.06 193 ILE A C 1
ATOM 1551 O O . ILE A 1 193 ? 33.398 9.926 -71.162 1.00 64.06 193 ILE A O 1
ATOM 1555 N N . LYS A 1 194 ? 32.208 11.603 -72.061 1.00 55.03 194 LYS A N 1
ATOM 1556 C CA . LYS A 1 194 ? 33.129 11.822 -73.179 1.00 55.03 194 LYS A CA 1
ATOM 1557 C C . LYS A 1 194 ? 34.308 12.613 -72.618 1.00 55.03 194 LYS A C 1
ATOM 1559 O O . LYS A 1 194 ? 34.126 13.714 -72.108 1.00 55.03 194 LYS A O 1
ATOM 1564 N N . GLU A 1 195 ? 35.492 12.015 -72.633 1.00 54.75 195 GLU A N 1
ATOM 1565 C CA . GLU A 1 195 ? 36.727 12.665 -72.204 1.00 54.75 195 GLU A CA 1
ATOM 1566 C C . GLU A 1 195 ? 37.068 13.848 -73.126 1.00 54.75 195 GLU A C 1
ATOM 1568 O O . GLU A 1 195 ? 37.793 13.699 -74.109 1.00 54.75 195 GLU A O 1
ATOM 1573 N N . ASP A 1 196 ? 36.668 15.061 -72.734 1.00 56.69 196 ASP A N 1
ATOM 1574 C CA . ASP A 1 196 ? 37.229 16.331 -73.241 1.00 56.69 196 ASP A CA 1
ATOM 1575 C C . ASP A 1 196 ? 38.681 16.557 -72.763 1.00 56.69 196 ASP A C 1
ATOM 1577 O O . ASP A 1 196 ? 39.213 17.670 -72.763 1.00 56.69 196 ASP A O 1
ATOM 1581 N N . TRP A 1 197 ? 39.373 15.498 -72.332 1.00 60.53 197 TRP A N 1
ATOM 1582 C CA . TRP A 1 197 ? 40.784 15.571 -71.972 1.00 60.53 197 TRP A CA 1
ATOM 1583 C C . TRP A 1 197 ? 41.638 15.916 -73.194 1.00 60.53 197 TRP A C 1
ATOM 1585 O O . TRP A 1 197 ? 42.576 16.702 -73.083 1.00 60.53 197 TRP A O 1
ATOM 1595 N N . ARG A 1 198 ? 41.257 15.419 -74.381 1.00 61.09 198 ARG A N 1
ATOM 1596 C CA . ARG A 1 198 ? 41.939 15.729 -75.647 1.00 61.09 198 ARG A CA 1
ATOM 1597 C C . ARG A 1 198 ? 41.859 17.213 -76.006 1.00 61.09 198 ARG A C 1
ATOM 1599 O O . ARG A 1 198 ? 42.876 17.784 -76.383 1.00 61.09 198 ARG A O 1
ATOM 1606 N N . GLU A 1 199 ? 40.710 17.864 -75.834 1.00 64.62 199 GLU A N 1
ATOM 1607 C CA . GLU A 1 199 ? 40.567 19.295 -76.144 1.00 64.62 199 GLU A CA 1
ATOM 1608 C C . GLU A 1 199 ? 41.339 20.177 -75.153 1.00 64.62 199 GLU A C 1
ATOM 1610 O O . GLU A 1 199 ? 42.023 21.127 -75.551 1.00 64.62 199 GLU A O 1
ATOM 1615 N N . ARG A 1 200 ? 41.339 19.811 -73.862 1.00 64.31 200 ARG A N 1
ATOM 1616 C CA . ARG A 1 200 ? 42.135 20.512 -72.842 1.00 64.31 200 ARG A CA 1
ATOM 1617 C C . ARG A 1 200 ? 43.639 20.343 -73.073 1.00 64.31 200 ARG A C 1
ATOM 1619 O O . ARG A 1 200 ? 44.361 21.335 -72.990 1.00 64.31 200 ARG A O 1
ATOM 1626 N N . PHE A 1 201 ? 44.108 19.152 -73.452 1.00 69.81 201 PHE A N 1
ATOM 1627 C CA . PHE A 1 201 ? 45.520 18.919 -73.785 1.00 69.81 201 PHE A CA 1
ATOM 1628 C C . PHE A 1 201 ? 45.959 19.657 -75.051 1.00 69.81 201 PHE A C 1
ATOM 1630 O O . PHE A 1 201 ? 46.999 20.315 -75.054 1.00 69.81 201 PHE A O 1
ATOM 1637 N N . VAL A 1 202 ? 45.148 19.609 -76.113 1.00 72.38 202 VAL A N 1
ATOM 1638 C CA . VAL A 1 202 ? 45.447 20.314 -77.367 1.00 72.38 202 VAL A CA 1
ATOM 1639 C C . VAL A 1 202 ? 45.500 21.821 -77.130 1.00 72.38 202 VAL A C 1
ATOM 1641 O O . VAL A 1 202 ? 46.434 22.469 -77.598 1.00 72.38 202 VAL A O 1
ATOM 1644 N N . SER A 1 203 ? 44.574 22.387 -76.348 1.00 69.88 203 SER A N 1
ATOM 1645 C CA . SER A 1 203 ? 44.609 23.816 -76.010 1.00 69.88 203 SER A CA 1
ATOM 1646 C C . SER A 1 203 ? 45.848 24.206 -75.187 1.00 69.88 203 SER A C 1
ATOM 1648 O O . SER A 1 203 ? 46.452 25.244 -75.458 1.00 69.88 203 SER A O 1
ATOM 1650 N N . ALA A 1 204 ? 46.295 23.361 -74.249 1.00 72.25 204 ALA A N 1
ATOM 1651 C CA . ALA A 1 204 ? 47.492 23.598 -73.439 1.00 72.25 204 ALA A CA 1
ATOM 1652 C C . ALA A 1 204 ? 48.795 23.526 -74.259 1.00 72.25 204 ALA A C 1
ATOM 1654 O O . ALA A 1 204 ? 49.686 24.364 -74.091 1.00 72.25 204 ALA A O 1
ATOM 1655 N N . ILE A 1 205 ? 48.888 22.580 -75.200 1.00 76.69 205 ILE A N 1
ATOM 1656 C CA . ILE A 1 205 ? 50.030 22.465 -76.118 1.00 76.69 205 ILE A CA 1
ATOM 1657 C C . ILE A 1 205 ? 50.061 23.662 -77.075 1.00 76.69 205 ILE A C 1
ATOM 1659 O O . ILE A 1 205 ? 51.105 24.294 -77.227 1.00 76.69 205 ILE A O 1
ATOM 1663 N N . LYS A 1 206 ? 48.914 24.049 -77.653 1.00 73.69 206 LYS A N 1
ATOM 1664 C CA . LYS A 1 206 ? 48.826 25.206 -78.561 1.00 73.69 206 LYS A CA 1
ATOM 1665 C C . LYS A 1 206 ? 49.251 26.502 -77.871 1.00 73.69 206 LYS A C 1
ATOM 1667 O O . LYS A 1 206 ? 49.961 27.301 -78.473 1.00 73.69 206 LYS A O 1
ATOM 1672 N N . LYS A 1 207 ? 48.874 26.683 -76.599 1.00 73.31 207 LYS A N 1
ATOM 1673 C CA . LYS A 1 207 ? 49.246 27.856 -75.792 1.00 73.31 207 LYS A CA 1
ATOM 1674 C C . LYS A 1 207 ? 50.746 27.897 -75.486 1.00 73.31 207 LYS A C 1
ATOM 1676 O O . LYS A 1 207 ? 51.337 28.970 -75.495 1.00 73.31 207 LYS A O 1
ATOM 1681 N N . THR A 1 208 ? 51.367 26.738 -75.261 1.00 70.94 208 THR A N 1
ATOM 1682 C CA . THR A 1 208 ? 52.816 26.629 -75.021 1.00 70.94 208 THR A CA 1
ATOM 1683 C C . THR A 1 208 ? 53.626 26.874 -76.297 1.00 70.94 208 THR A C 1
ATOM 1685 O O . THR A 1 208 ? 54.619 27.594 -76.246 1.00 70.94 208 THR A O 1
ATOM 1688 N N . ILE A 1 209 ? 53.167 26.362 -77.446 1.00 72.88 209 ILE A N 1
ATOM 1689 C CA . ILE A 1 209 ? 53.804 26.593 -78.754 1.00 72.88 209 ILE A CA 1
ATOM 1690 C C . ILE A 1 209 ? 53.694 28.066 -79.167 1.00 72.88 209 ILE A C 1
ATOM 1692 O O . ILE A 1 209 ? 54.688 28.644 -79.595 1.00 72.88 209 ILE A O 1
ATOM 1696 N N . PHE A 1 210 ? 52.529 28.702 -78.989 1.00 68.75 210 PHE A N 1
ATOM 1697 C CA . PHE A 1 210 ? 52.375 30.139 -79.265 1.00 68.75 210 PHE A CA 1
ATOM 1698 C C . PHE A 1 210 ? 53.297 30.987 -78.384 1.00 68.75 210 PHE A C 1
ATOM 1700 O O . PHE A 1 210 ? 54.000 31.854 -78.886 1.00 68.75 210 PHE A O 1
ATOM 1707 N N . ARG A 1 211 ? 53.394 30.659 -77.088 1.00 63.91 211 ARG A N 1
ATOM 1708 C CA . ARG A 1 211 ? 54.285 31.367 -76.158 1.00 63.91 211 ARG A CA 1
ATOM 1709 C C . ARG A 1 211 ? 55.772 31.180 -76.484 1.00 63.91 211 ARG A C 1
ATOM 1711 O O . ARG A 1 211 ? 56.573 32.045 -76.151 1.00 63.91 211 ARG A O 1
ATOM 1718 N N . GLN A 1 212 ? 56.148 30.062 -77.109 1.00 61.25 212 GLN A N 1
ATOM 1719 C CA . GLN A 1 212 ? 57.503 29.849 -77.624 1.00 61.25 212 GLN A CA 1
ATOM 1720 C C . GLN A 1 212 ? 57.756 30.618 -78.922 1.00 61.25 212 GLN A C 1
ATOM 1722 O O . GLN A 1 212 ? 58.861 31.115 -79.103 1.00 61.25 212 GLN A O 1
ATOM 1727 N N . LYS A 1 213 ? 56.750 30.751 -79.793 1.00 59.50 213 LYS A N 1
ATOM 1728 C CA . LYS A 1 213 ? 56.866 31.498 -81.050 1.00 59.50 213 LYS A CA 1
ATOM 1729 C C . LYS A 1 213 ? 57.057 33.000 -80.798 1.00 59.50 213 LYS A C 1
ATOM 1731 O O . LYS A 1 213 ? 58.019 33.565 -81.303 1.00 59.50 213 LYS A O 1
ATOM 1736 N N . ASP A 1 214 ? 56.270 33.578 -79.888 1.00 58.28 214 ASP A N 1
ATOM 1737 C CA . ASP A 1 214 ? 56.394 34.989 -79.477 1.00 58.28 214 ASP A CA 1
ATOM 1738 C C . ASP A 1 214 ? 57.738 35.291 -78.774 1.00 58.28 214 ASP A C 1
ATOM 1740 O O . ASP A 1 214 ? 58.235 36.416 -78.795 1.00 58.28 214 ASP A O 1
ATOM 1744 N N . ALA A 1 215 ? 58.348 34.286 -78.130 1.00 58.62 215 ALA A N 1
ATOM 1745 C CA . ALA A 1 215 ? 59.652 34.414 -77.474 1.00 58.62 215 ALA A CA 1
ATOM 1746 C C . ALA A 1 215 ? 60.844 34.265 -78.440 1.00 58.62 215 ALA A C 1
ATOM 1748 O O . ALA A 1 215 ? 61.953 34.676 -78.097 1.00 58.62 215 ALA A O 1
ATOM 1749 N N . VAL A 1 216 ? 60.632 33.662 -79.615 1.00 59.22 216 VAL A N 1
ATOM 1750 C CA . VAL A 1 216 ? 61.640 33.554 -80.682 1.00 59.22 216 VAL A CA 1
ATOM 1751 C C . VAL A 1 216 ? 61.614 34.803 -81.564 1.00 59.22 216 VAL A C 1
ATOM 1753 O O . VAL A 1 216 ? 62.680 35.347 -81.826 1.00 59.22 216 VAL A O 1
ATOM 1756 N N . GLU A 1 217 ? 60.431 35.327 -81.900 1.00 58.28 217 GLU A N 1
ATOM 1757 C CA . GLU A 1 217 ? 60.281 36.587 -82.655 1.00 58.28 217 GLU A CA 1
ATOM 1758 C C . GLU A 1 217 ? 60.916 37.775 -81.906 1.00 58.28 217 GLU A C 1
ATOM 1760 O O . GLU A 1 217 ? 61.692 38.532 -82.481 1.00 58.28 217 GLU A O 1
ATOM 1765 N N . LYS A 1 218 ? 60.735 37.855 -80.578 1.00 55.69 218 LYS A N 1
ATOM 1766 C CA . LYS A 1 218 ? 61.404 38.874 -79.746 1.00 55.69 218 LYS A CA 1
ATOM 1767 C C . LYS A 1 218 ? 62.929 38.746 -79.662 1.00 55.69 218 LYS A C 1
ATOM 1769 O O . LYS A 1 218 ? 63.589 39.722 -79.335 1.00 55.69 218 LYS A O 1
ATOM 1774 N N . LYS A 1 219 ? 63.499 37.564 -79.924 1.00 55.22 219 LYS A N 1
ATOM 1775 C CA . LYS A 1 219 ? 64.960 37.351 -79.919 1.00 55.22 219 LYS A CA 1
ATOM 1776 C C . LYS A 1 219 ? 65.617 37.629 -81.270 1.00 55.22 219 LYS A C 1
ATOM 1778 O O . LYS A 1 219 ? 66.837 37.779 -81.307 1.00 55.22 219 LYS A O 1
ATOM 1783 N N . GLU A 1 220 ? 64.847 37.656 -82.355 1.00 54.09 220 GLU A N 1
ATOM 1784 C CA . GLU A 1 220 ? 65.348 38.052 -83.675 1.00 54.09 220 GLU A CA 1
ATOM 1785 C C . GLU A 1 220 ? 65.364 39.579 -83.842 1.00 54.09 220 GLU A C 1
ATOM 1787 O O . GLU A 1 220 ? 66.304 40.089 -84.444 1.00 54.09 220 GLU A O 1
ATOM 1792 N N . GLU A 1 221 ? 64.434 40.314 -83.219 1.00 53.91 221 GLU A N 1
ATOM 1793 C CA . GLU A 1 221 ? 64.463 41.790 -83.199 1.00 53.91 221 GLU A CA 1
ATOM 1794 C C . GLU A 1 221 ? 65.609 42.365 -82.337 1.00 53.91 221 GLU A C 1
ATOM 1796 O O . GLU A 1 221 ? 66.177 43.388 -82.689 1.00 53.91 221 GLU A O 1
ATOM 1801 N N . GLU A 1 222 ? 66.043 41.681 -81.271 1.00 53.91 222 GLU A N 1
ATOM 1802 C CA . GLU A 1 222 ? 67.166 42.119 -80.408 1.00 53.91 222 GLU A CA 1
ATOM 1803 C C . GLU A 1 222 ? 68.572 41.830 -80.984 1.00 53.91 222 GLU A C 1
ATOM 1805 O O . GLU A 1 222 ? 69.578 42.143 -80.350 1.00 53.91 222 GLU A O 1
ATOM 1810 N N . LYS A 1 223 ? 68.675 41.192 -82.160 1.00 52.00 223 LYS A N 1
ATOM 1811 C CA . LYS A 1 223 ? 69.959 40.854 -82.816 1.00 52.00 223 LYS A CA 1
ATOM 1812 C C . LYS A 1 223 ? 70.276 41.697 -84.054 1.00 52.00 223 LYS A C 1
ATOM 1814 O O . LYS A 1 223 ? 71.306 41.460 -84.689 1.00 52.00 223 LYS A O 1
ATOM 1819 N N . VAL A 1 224 ? 69.416 42.655 -84.390 1.00 53.31 224 VAL A N 1
ATOM 1820 C CA . VAL A 1 224 ? 69.620 43.628 -85.469 1.00 53.31 224 VAL A CA 1
ATOM 1821 C C . VAL A 1 224 ? 69.539 45.032 -84.867 1.00 53.31 224 VAL A C 1
ATOM 1823 O O . VAL A 1 224 ? 68.660 45.798 -85.222 1.00 53.31 224 VAL A O 1
ATOM 1826 N N . ASP A 1 225 ? 70.426 45.322 -83.914 1.00 38.97 225 ASP A N 1
ATOM 1827 C CA . ASP A 1 225 ? 70.840 46.661 -83.463 1.00 38.97 225 ASP A CA 1
ATOM 1828 C C . ASP A 1 225 ? 72.196 46.554 -82.738 1.00 38.97 225 ASP A C 1
ATOM 1830 O O . ASP A 1 225 ? 72.385 45.584 -81.962 1.00 38.97 225 ASP A O 1
#

pLDDT: mean 83.78, std 13.36, range [38.97, 97.31]